Protein AF-A0A9E3NWB6-F1 (afdb_monomer_lite)

Secondary structure (DSSP, 8-state):
------------------------HHHHHHHHHHHHHHHHHHHHHHHHHHHHHHHHHHTS---HHHHHHHHHHHHHHHHHHHHHHHHHHHHHHHHHHHHHHHHHHHHHHHHHHHHHHHHHHHHHHHHHHHHGGGS-HHHHHHHHHHHHHHHHHHHHHHHHHHHHHH--HHHHHHHHHHHHHHHHHHHHHHHHHHHT-

Sequence (197 aa):
MKLERIALGVVPVLALALAGCAGDRAKEAKSAEAELTSEQIEAQREQAAMEEQHRQQAQRPMSPEARTKLEAEQMKERAEHRATQQRELAERQEDVTEAHAKLEHARQDLETKAKERIAKTDARAHELRAKSAKLSATKKAQFETDWRAHTVERNEAETRLRAVKAASPDDFDAAKANVERALDKLEATIDKLEKDM

Radius of gyration: 30.84 Å; chains: 1; bounding box: 68×38×93 Å

Foldseek 3Di:
DDDDDDDPDDDPPPPPDDPDDPPLLLVQLVVLVVVLVVLVVVLVVVVVVLVVVLVVVCPDDDDPVVNVVSVVVSVVVVVVSVVVSVVVSVVSVVSNVVSVVVLVVVLVVLLVVLVVLLVVLVVLLVVLVVVLVPADPVLNVQLVVLNVVLVVLSVQLVVLSVVLVVDRSVCNVVSSVSNVVSSVSNNVSSVSSVVSD

Structure (mmCIF, N/CA/C/O backbone):
data_AF-A0A9E3NWB6-F1
#
_entry.id   AF-A0A9E3NWB6-F1
#
loop_
_atom_site.group_PDB
_atom_site.id
_atom_site.type_symbol
_atom_site.label_atom_id
_atom_site.label_alt_id
_atom_site.label_comp_id
_atom_site.label_asym_id
_atom_site.label_entity_id
_atom_site.label_seq_id
_atom_site.pdbx_PDB_ins_code
_atom_site.Cartn_x
_atom_site.Cartn_y
_atom_site.Cartn_z
_atom_site.occupancy
_atom_site.B_iso_or_equiv
_atom_site.auth_seq_id
_atom_site.auth_comp_id
_atom_site.auth_asym_id
_atom_site.auth_atom_id
_atom_site.pdbx_PDB_model_num
ATOM 1 N N . MET A 1 1 ? -16.971 23.210 -45.332 1.00 39.44 1 MET A N 1
ATOM 2 C CA . MET A 1 1 ? -16.945 21.739 -45.209 1.00 39.44 1 MET A CA 1
ATOM 3 C C . MET A 1 1 ? -16.707 21.421 -43.746 1.00 39.44 1 MET A C 1
ATOM 5 O O . MET A 1 1 ? -15.703 21.860 -43.204 1.00 39.44 1 MET A O 1
ATOM 9 N N . LYS A 1 2 ? -17.699 20.818 -43.092 1.00 40.59 2 LYS A N 1
ATOM 10 C CA . LYS A 1 2 ? -17.665 20.428 -41.679 1.00 40.59 2 LYS A CA 1
ATOM 11 C C . LYS A 1 2 ? -17.233 18.965 -41.637 1.00 40.59 2 LYS A C 1
ATOM 13 O O . LYS A 1 2 ? -17.851 18.166 -42.331 1.00 40.59 2 LYS A O 1
ATOM 18 N N . LEU A 1 3 ? -16.202 18.638 -40.867 1.00 40.72 3 LEU A N 1
ATOM 19 C CA . LEU A 1 3 ? -15.887 17.259 -40.502 1.00 40.72 3 LEU A CA 1
ATOM 20 C C . LEU A 1 3 ? -15.811 17.168 -38.983 1.00 40.72 3 LEU A C 1
ATOM 22 O O . LEU A 1 3 ? -15.271 18.041 -38.303 1.00 40.72 3 LEU A O 1
ATOM 26 N N . GLU A 1 4 ? -16.509 16.154 -38.504 1.00 40.31 4 GLU A N 1
ATOM 27 C CA . GLU A 1 4 ? -17.033 15.988 -37.165 1.00 40.31 4 GLU A CA 1
ATOM 28 C C . GLU A 1 4 ? -15.990 15.406 -36.210 1.00 40.31 4 GLU A C 1
ATOM 30 O O . GLU A 1 4 ? -15.067 14.689 -36.595 1.00 40.31 4 GLU A O 1
ATOM 35 N N . ARG A 1 5 ? -16.155 15.749 -34.933 1.00 43.53 5 ARG A N 1
ATOM 36 C CA . ARG A 1 5 ? -15.371 15.250 -33.805 1.00 43.53 5 ARG A CA 1
ATOM 37 C C . ARG A 1 5 ? -15.745 13.790 -33.546 1.00 43.53 5 ARG A C 1
ATOM 39 O O . ARG A 1 5 ? -16.880 13.518 -33.167 1.00 43.53 5 ARG A O 1
ATOM 46 N N . ILE A 1 6 ? -14.789 12.874 -33.678 1.00 43.03 6 ILE A N 1
ATOM 47 C CA . ILE A 1 6 ? -14.933 11.501 -33.186 1.00 43.03 6 ILE A CA 1
ATOM 48 C C . ILE A 1 6 ? -14.538 11.496 -31.708 1.00 43.03 6 ILE A C 1
ATOM 50 O O . ILE A 1 6 ? -13.363 11.569 -31.353 1.00 43.03 6 ILE A O 1
ATOM 54 N N . ALA A 1 7 ? -15.554 11.460 -30.850 1.00 42.03 7 ALA A N 1
ATOM 55 C CA . ALA A 1 7 ? -15.428 11.130 -29.442 1.00 42.03 7 ALA A CA 1
ATOM 56 C C . ALA A 1 7 ? -15.199 9.616 -29.318 1.00 42.03 7 ALA A C 1
ATOM 58 O O . ALA A 1 7 ? -16.123 8.827 -29.501 1.00 42.03 7 ALA A O 1
ATOM 59 N N . LEU A 1 8 ? -13.966 9.210 -29.023 1.00 36.31 8 LEU A N 1
ATOM 60 C CA . LEU A 1 8 ? -13.667 7.853 -28.572 1.00 36.31 8 LEU A CA 1
ATOM 61 C C . LEU A 1 8 ? -13.931 7.797 -27.068 1.00 36.31 8 LEU A C 1
ATOM 63 O O . LEU A 1 8 ? -13.125 8.239 -26.252 1.00 36.31 8 LEU A O 1
ATOM 67 N N . GLY A 1 9 ? -15.128 7.317 -26.731 1.00 33.97 9 GLY A N 1
ATOM 68 C CA . GLY A 1 9 ? -15.522 6.985 -25.371 1.00 33.97 9 GLY A CA 1
ATOM 69 C C . GLY A 1 9 ? -14.645 5.860 -24.834 1.00 33.97 9 GLY A C 1
ATOM 70 O O . GLY A 1 9 ? -14.661 4.747 -25.355 1.00 33.97 9 GLY A O 1
ATOM 71 N N . VAL A 1 10 ? -13.887 6.166 -23.787 1.00 38.44 10 VAL A N 1
ATOM 72 C CA . VAL A 1 10 ? -13.182 5.171 -22.982 1.00 38.44 10 VAL A CA 1
ATOM 73 C C . VAL A 1 10 ? -14.222 4.489 -22.098 1.00 38.44 10 VAL A C 1
ATOM 75 O O . VAL A 1 10 ? -14.804 5.097 -21.201 1.00 38.44 10 VAL A O 1
ATOM 78 N N . VAL A 1 11 ? -14.502 3.231 -22.422 1.00 36.75 11 VAL A N 1
ATOM 79 C CA . VAL A 1 11 ? -15.334 2.315 -21.639 1.00 36.75 11 VAL A CA 1
ATOM 80 C C . VAL A 1 11 ? -14.634 2.035 -20.302 1.00 36.75 11 VAL A C 1
ATOM 82 O O . VAL A 1 11 ? -13.463 1.654 -20.318 1.00 36.75 11 VAL A O 1
ATOM 85 N N . PRO A 1 12 ? -15.304 2.172 -19.144 1.00 41.69 12 PRO A N 1
ATOM 86 C CA . PRO A 1 12 ? -14.748 1.716 -17.881 1.00 41.69 12 PRO A CA 1
ATOM 87 C C . PRO A 1 12 ? -14.889 0.192 -17.819 1.00 41.69 12 PRO A C 1
ATOM 89 O O . PRO A 1 12 ? -15.976 -0.334 -17.578 1.00 41.69 12 PRO A O 1
ATOM 92 N N . VAL A 1 13 ? -13.798 -0.535 -18.058 1.00 40.97 13 VAL A N 1
ATOM 93 C CA . VAL A 1 13 ? -13.749 -1.975 -17.784 1.00 40.97 13 VAL A CA 1
ATOM 94 C C . VAL A 1 13 ? -13.596 -2.152 -16.275 1.00 40.97 13 VAL A C 1
ATOM 96 O O . VAL A 1 13 ? -12.498 -2.166 -15.729 1.00 40.97 13 VAL A O 1
ATOM 99 N N . LEU A 1 14 ? -14.736 -2.264 -15.592 1.00 41.06 14 LEU A N 1
ATOM 100 C CA . LEU A 1 14 ? -14.818 -2.892 -14.278 1.00 41.06 14 LEU A CA 1
ATOM 101 C C . LEU A 1 14 ? -14.522 -4.387 -14.454 1.00 41.06 14 LEU A C 1
ATOM 103 O O . LEU A 1 14 ? -15.416 -5.172 -14.767 1.00 41.06 14 LEU A O 1
ATOM 107 N N . ALA A 1 15 ? -13.269 -4.781 -14.246 1.00 38.53 15 ALA A N 1
ATOM 108 C CA . ALA A 1 15 ? -12.891 -6.174 -14.044 1.00 38.53 15 ALA A CA 1
ATOM 109 C C . ALA A 1 15 ? -12.706 -6.431 -12.541 1.00 38.53 15 ALA A C 1
ATOM 111 O O . ALA A 1 15 ? -11.606 -6.432 -11.997 1.00 38.53 15 ALA A O 1
ATOM 112 N N . LEU A 1 16 ? -13.836 -6.633 -11.864 1.00 48.00 16 LEU A N 1
ATOM 113 C CA . LEU A 1 16 ? -13.917 -7.318 -10.578 1.00 48.00 16 LEU A CA 1
ATOM 114 C C . LEU A 1 16 ? -13.742 -8.817 -10.840 1.00 48.00 16 LEU A C 1
ATOM 116 O O . LEU A 1 16 ? -14.655 -9.430 -11.382 1.00 48.00 16 LEU A O 1
ATOM 120 N N . ALA A 1 17 ? -12.590 -9.380 -10.469 1.00 42.66 17 ALA A N 1
ATOM 121 C CA . ALA A 1 17 ? -12.443 -10.714 -9.869 1.00 42.66 17 ALA A CA 1
ATOM 122 C C . ALA A 1 17 ? -10.991 -11.199 -9.964 1.00 42.66 17 ALA A C 1
ATOM 124 O O . ALA A 1 17 ? -10.617 -11.850 -10.931 1.00 42.66 17 ALA A O 1
ATOM 125 N N . LEU A 1 18 ? -10.215 -10.997 -8.899 1.00 40.69 18 LEU A N 1
ATOM 126 C CA . LEU A 1 18 ? -9.193 -11.963 -8.501 1.00 40.69 18 LEU A CA 1
ATOM 127 C C . LEU A 1 18 ? -9.225 -12.109 -6.980 1.00 40.69 18 LEU A C 1
ATOM 129 O O . LEU A 1 18 ? -8.444 -11.509 -6.243 1.00 40.69 18 LEU A O 1
ATOM 133 N N . ALA A 1 19 ? -10.116 -12.988 -6.519 1.00 46.97 19 ALA A N 1
ATOM 134 C CA . ALA A 1 19 ? -9.880 -13.771 -5.313 1.00 46.97 19 ALA A CA 1
ATOM 135 C C . ALA A 1 19 ? -8.726 -14.755 -5.596 1.00 46.97 19 ALA A C 1
ATOM 137 O O . ALA A 1 19 ? -8.918 -15.960 -5.712 1.00 46.97 19 ALA A O 1
ATOM 138 N N . GLY A 1 20 ? -7.526 -14.212 -5.797 1.00 36.34 20 GLY A N 1
ATOM 139 C CA . GLY A 1 20 ? -6.272 -14.943 -5.700 1.00 36.34 20 GLY A CA 1
ATOM 140 C C . GLY A 1 20 ? -5.824 -14.904 -4.247 1.00 36.34 20 GLY A C 1
ATOM 141 O O . GLY A 1 20 ? -6.072 -13.902 -3.577 1.00 36.34 20 GLY A O 1
ATOM 142 N N . CYS A 1 21 ? -5.242 -16.013 -3.788 1.00 41.25 21 CYS A N 1
ATOM 143 C CA . CYS A 1 21 ? -4.651 -16.297 -2.479 1.00 41.25 21 CYS A CA 1
ATOM 144 C C . CYS A 1 21 ? -4.236 -15.056 -1.678 1.00 41.25 21 CYS A C 1
ATOM 146 O O . CYS A 1 21 ? -3.798 -14.075 -2.263 1.00 41.25 21 CYS A O 1
ATOM 148 N N . ALA A 1 22 ? -4.316 -15.125 -0.344 1.00 47.22 22 ALA A N 1
ATOM 149 C CA . ALA A 1 22 ? -3.839 -14.105 0.597 1.00 47.22 22 ALA A CA 1
ATOM 150 C C . ALA A 1 22 ? -2.308 -13.883 0.511 1.00 47.22 22 ALA A C 1
ATOM 152 O O . ALA A 1 22 ? -1.577 -14.095 1.474 1.00 47.22 22 ALA A O 1
ATOM 153 N N . GLY A 1 23 ? -1.829 -13.513 -0.674 1.00 59.62 23 GLY A N 1
ATOM 154 C CA . GLY A 1 23 ? -0.513 -13.010 -0.967 1.00 59.62 23 GLY A CA 1
ATOM 155 C C . GLY A 1 23 ? -0.393 -11.634 -0.346 1.00 59.62 23 GLY A C 1
ATOM 156 O O . GLY A 1 23 ? -1.326 -10.826 -0.333 1.00 59.62 23 GLY A O 1
ATOM 157 N N . ASP A 1 24 ? 0.762 -11.423 0.249 1.00 81.75 24 ASP A N 1
ATOM 158 C CA . ASP A 1 24 ? 1.174 -10.176 0.854 1.00 81.75 24 ASP A CA 1
ATOM 159 C C . ASP A 1 24 ? 1.266 -9.101 -0.247 1.00 81.75 24 ASP A C 1
ATOM 161 O O . ASP A 1 24 ? 2.212 -9.063 -1.034 1.00 81.75 24 ASP A O 1
ATOM 165 N N . ARG A 1 25 ? 0.224 -8.261 -0.346 1.00 87.00 25 ARG A N 1
ATOM 166 C CA . ARG A 1 25 ? 0.089 -7.221 -1.386 1.00 87.00 25 ARG A CA 1
ATOM 167 C C . ARG A 1 25 ? 1.205 -6.182 -1.319 1.00 87.00 25 ARG A C 1
ATOM 169 O O . ARG A 1 25 ? 1.546 -5.583 -2.333 1.00 87.00 25 ARG A O 1
ATOM 176 N N . ALA A 1 26 ? 1.772 -5.978 -0.134 1.00 88.19 26 ALA A N 1
ATOM 177 C CA . ALA A 1 26 ? 2.930 -5.123 0.053 1.00 88.19 26 ALA A CA 1
ATOM 178 C C . ALA A 1 26 ? 4.174 -5.727 -0.607 1.00 88.19 26 ALA A C 1
ATOM 180 O O . ALA A 1 26 ? 4.871 -5.034 -1.351 1.00 88.19 26 ALA A O 1
ATOM 181 N N . LYS A 1 27 ? 4.415 -7.030 -0.411 1.00 89.44 27 LYS A N 1
ATOM 182 C CA . LYS A 1 27 ? 5.486 -7.744 -1.121 1.00 89.44 27 LYS A CA 1
ATOM 183 C C . LYS A 1 27 ? 5.288 -7.752 -2.632 1.00 89.44 27 LYS A C 1
ATOM 185 O O . LYS A 1 27 ? 6.272 -7.593 -3.345 1.00 89.44 27 LYS A O 1
ATOM 190 N N . GLU A 1 28 ? 4.058 -7.914 -3.116 1.00 90.38 28 GLU A N 1
ATOM 191 C CA . GLU A 1 28 ? 3.758 -7.855 -4.556 1.00 90.38 28 GLU A CA 1
ATOM 192 C C . GLU A 1 28 ? 4.141 -6.489 -5.152 1.00 90.38 28 GLU A C 1
ATOM 194 O O . GLU A 1 28 ? 4.890 -6.444 -6.126 1.00 90.38 28 GLU A O 1
ATOM 199 N N . ALA A 1 29 ? 3.714 -5.381 -4.530 1.00 92.06 29 ALA A N 1
ATOM 200 C CA . ALA A 1 29 ? 4.076 -4.029 -4.970 1.00 92.06 29 ALA A CA 1
ATOM 201 C C . ALA A 1 29 ? 5.596 -3.807 -4.973 1.00 92.06 29 ALA A C 1
ATOM 203 O O . ALA A 1 29 ? 6.150 -3.296 -5.944 1.00 92.06 29 ALA A O 1
ATOM 204 N N . LYS A 1 30 ? 6.285 -4.269 -3.925 1.00 90.81 30 LYS A N 1
ATOM 205 C CA . LYS A 1 30 ? 7.745 -4.177 -3.831 1.00 90.81 30 LYS A CA 1
ATOM 206 C C . LYS A 1 30 ? 8.465 -5.006 -4.895 1.00 90.81 30 LYS A C 1
ATOM 208 O O . LYS A 1 30 ? 9.459 -4.551 -5.455 1.00 90.81 30 LYS A O 1
ATOM 213 N N . SER A 1 31 ? 7.999 -6.229 -5.150 1.00 91.75 31 SER A N 1
ATOM 214 C CA . SER A 1 31 ? 8.595 -7.106 -6.163 1.00 91.75 31 SER A CA 1
ATOM 215 C C . SER A 1 31 ? 8.492 -6.469 -7.543 1.00 91.75 31 SER A C 1
ATOM 217 O O . SER A 1 31 ? 9.492 -6.403 -8.247 1.00 91.75 31 SER A O 1
ATOM 219 N N . ALA A 1 32 ? 7.327 -5.912 -7.884 1.00 93.19 32 ALA A N 1
ATOM 220 C CA . ALA A 1 32 ? 7.125 -5.228 -9.156 1.00 93.19 32 ALA A CA 1
ATOM 221 C C . ALA A 1 32 ? 8.058 -4.012 -9.317 1.00 93.19 32 ALA A C 1
ATOM 223 O O . ALA A 1 32 ? 8.663 -3.828 -10.371 1.00 93.19 32 ALA A O 1
ATOM 224 N N . GLU A 1 33 ? 8.241 -3.203 -8.265 1.00 92.31 33 GLU A N 1
ATOM 225 C CA . GLU A 1 33 ? 9.187 -2.075 -8.286 1.00 92.31 33 GLU A CA 1
ATOM 226 C C . GLU A 1 33 ? 10.641 -2.536 -8.474 1.00 92.31 33 GLU A C 1
ATOM 228 O O . GLU A 1 33 ? 11.409 -1.920 -9.222 1.00 92.31 33 GLU A O 1
ATOM 233 N N . ALA A 1 34 ? 11.024 -3.627 -7.806 1.00 93.81 34 ALA A N 1
ATOM 234 C CA . ALA A 1 34 ? 12.357 -4.205 -7.925 1.00 93.81 34 ALA A CA 1
ATOM 235 C C . ALA A 1 34 ? 12.605 -4.780 -9.327 1.00 93.81 34 ALA A C 1
ATOM 237 O O . ALA A 1 34 ? 13.682 -4.570 -9.884 1.00 93.81 34 ALA A O 1
ATOM 238 N N . GLU A 1 35 ? 11.610 -5.452 -9.911 1.00 93.75 35 GLU A N 1
ATOM 239 C CA . GLU A 1 35 ? 11.661 -5.978 -11.276 1.00 93.75 35 GLU A CA 1
ATOM 240 C C . GLU A 1 35 ? 11.787 -4.851 -12.303 1.00 93.75 35 GLU A C 1
ATOM 242 O O . GLU A 1 35 ? 12.711 -4.886 -13.110 1.00 93.75 35 GLU A O 1
ATOM 247 N N . LEU A 1 36 ? 10.961 -3.799 -12.220 1.00 94.31 36 LEU A N 1
ATOM 248 C CA . LEU A 1 36 ? 11.078 -2.627 -13.097 1.00 94.31 36 LEU A CA 1
ATOM 249 C C . LEU A 1 36 ? 12.464 -1.976 -12.993 1.00 94.31 36 LEU A C 1
ATOM 251 O O . LEU A 1 36 ? 13.067 -1.623 -14.004 1.00 94.31 36 LEU A O 1
ATOM 255 N N . THR A 1 37 ? 12.984 -1.819 -11.774 1.00 94.56 37 THR A N 1
ATOM 256 C CA . THR A 1 37 ? 14.317 -1.236 -11.561 1.00 94.56 37 THR A CA 1
ATOM 257 C C . THR A 1 37 ? 15.409 -2.123 -12.157 1.00 94.56 37 THR A C 1
ATOM 259 O O . THR A 1 37 ? 16.347 -1.618 -12.776 1.00 94.56 37 THR A O 1
ATOM 262 N N . SER A 1 38 ? 15.297 -3.443 -11.988 1.00 95.25 38 SER A N 1
ATOM 263 C CA . SER A 1 38 ? 16.228 -4.406 -12.577 1.00 95.25 38 SER A CA 1
ATOM 264 C C . SER A 1 38 ? 16.213 -4.323 -14.103 1.00 95.25 38 SER A C 1
ATOM 266 O O . SER A 1 38 ? 17.276 -4.191 -14.704 1.00 95.25 38 SER A O 1
ATOM 268 N N . GLU A 1 39 ? 15.023 -4.301 -14.707 1.00 95.06 39 GLU A N 1
ATOM 269 C CA . GLU A 1 39 ? 14.819 -4.195 -16.156 1.00 95.06 39 GLU A CA 1
ATOM 270 C C . GLU A 1 39 ? 15.405 -2.888 -16.713 1.00 95.06 39 GLU A C 1
ATOM 272 O O . GLU A 1 39 ? 16.097 -2.878 -17.724 1.00 95.06 39 GLU A O 1
ATOM 277 N N . GLN A 1 40 ? 15.222 -1.762 -16.013 1.00 94.50 40 GLN A N 1
ATOM 278 C CA . GLN A 1 40 ? 15.822 -0.480 -16.403 1.00 94.50 40 GLN A CA 1
ATOM 279 C C . GLN A 1 40 ? 17.355 -0.519 -16.388 1.00 94.50 40 GLN A C 1
ATOM 281 O O . GLN A 1 40 ? 18.000 0.058 -17.267 1.00 94.50 40 GLN A O 1
ATOM 286 N N . ILE A 1 41 ? 17.949 -1.171 -15.386 1.00 96.00 41 ILE A N 1
ATOM 287 C CA . ILE A 1 41 ? 19.405 -1.322 -15.284 1.00 96.00 41 ILE A CA 1
ATOM 288 C C . ILE A 1 41 ? 19.922 -2.235 -16.397 1.00 96.00 41 ILE A C 1
ATOM 290 O O . ILE A 1 41 ? 20.957 -1.938 -16.998 1.00 96.00 41 ILE A O 1
ATOM 294 N N . GLU A 1 42 ? 19.229 -3.339 -16.663 1.00 95.31 42 GLU A N 1
ATOM 295 C CA . GLU A 1 42 ? 19.567 -4.274 -17.733 1.00 95.31 42 GLU A CA 1
ATOM 296 C C . GLU A 1 42 ? 19.485 -3.593 -19.098 1.00 95.31 42 GLU A C 1
ATOM 298 O O . GLU A 1 42 ? 20.487 -3.561 -19.814 1.00 95.31 42 GLU A O 1
ATOM 303 N N . ALA A 1 43 ? 18.390 -2.888 -19.381 1.00 93.44 43 ALA A N 1
ATOM 304 C CA . ALA A 1 43 ? 18.209 -2.157 -20.626 1.00 93.44 43 ALA A CA 1
ATOM 305 C C . ALA A 1 43 ? 19.332 -1.130 -20.886 1.00 93.44 43 ALA A C 1
ATOM 307 O O . ALA A 1 43 ? 19.861 -1.017 -21.997 1.00 93.44 43 ALA A O 1
ATOM 308 N N . GLN A 1 44 ? 19.763 -0.408 -19.844 1.00 94.31 44 GLN A N 1
ATOM 309 C CA . GLN A 1 44 ? 20.896 0.521 -19.935 1.00 94.31 44 GLN A CA 1
ATOM 310 C C . GLN A 1 44 ? 22.224 -0.191 -20.218 1.00 94.31 44 GLN A C 1
ATOM 312 O O . GLN A 1 44 ? 23.047 0.314 -20.989 1.00 94.31 44 GLN A O 1
ATOM 317 N N . ARG A 1 45 ? 22.454 -1.354 -19.598 1.00 95.88 45 ARG A N 1
ATOM 318 C CA . ARG A 1 45 ? 23.670 -2.155 -19.808 1.00 95.88 45 ARG A CA 1
ATOM 319 C C . ARG A 1 45 ? 23.726 -2.725 -21.217 1.00 95.88 45 ARG A C 1
ATOM 321 O O . ARG A 1 45 ? 24.774 -2.636 -21.853 1.00 95.88 45 ARG A O 1
ATOM 328 N N . GLU A 1 46 ? 22.619 -3.263 -21.712 1.00 94.75 46 GLU A N 1
ATOM 329 C CA . GLU A 1 46 ? 22.520 -3.788 -23.073 1.00 94.75 46 GLU A CA 1
ATOM 330 C C . GLU A 1 46 ? 22.747 -2.694 -24.113 1.00 94.75 46 GLU A C 1
ATOM 332 O O . GLU A 1 46 ? 23.532 -2.877 -25.047 1.00 94.75 46 GLU A O 1
ATOM 337 N N . GLN A 1 47 ? 22.152 -1.513 -23.910 1.00 93.19 47 GLN A N 1
ATOM 338 C CA . GLN A 1 47 ? 22.376 -0.383 -24.803 1.00 93.19 47 GLN A CA 1
ATOM 339 C C . GLN A 1 47 ? 23.859 0.020 -24.834 1.00 93.19 47 GLN A C 1
ATOM 341 O O . GLN A 1 47 ? 24.416 0.239 -25.913 1.00 93.19 47 GLN A O 1
ATOM 346 N N . ALA A 1 48 ? 24.520 0.084 -23.674 1.00 95.12 48 ALA A N 1
ATOM 347 C CA . ALA A 1 48 ? 25.946 0.394 -23.596 1.00 95.12 48 ALA A CA 1
ATOM 348 C C . ALA A 1 48 ? 26.811 -0.669 -24.300 1.00 95.12 48 ALA A C 1
ATOM 350 O O . ALA A 1 48 ? 27.722 -0.318 -25.054 1.00 95.12 48 ALA A O 1
ATOM 351 N N . ALA A 1 49 ? 26.496 -1.954 -24.111 1.00 95.31 49 ALA A N 1
ATOM 352 C CA . ALA A 1 49 ? 27.201 -3.063 -24.749 1.00 95.31 49 ALA A CA 1
ATOM 353 C C . ALA A 1 49 ? 27.050 -3.037 -26.280 1.00 95.31 49 ALA A C 1
ATOM 355 O O . ALA A 1 49 ? 28.041 -3.156 -27.005 1.00 95.31 49 ALA A O 1
ATOM 356 N N . MET A 1 50 ? 25.837 -2.794 -26.788 1.00 93.38 50 MET A N 1
ATOM 357 C CA . MET A 1 50 ? 25.606 -2.637 -28.225 1.00 93.38 50 MET A CA 1
ATOM 358 C C . MET A 1 50 ? 26.335 -1.420 -28.799 1.00 93.38 50 MET A C 1
ATOM 360 O O . MET A 1 50 ? 26.882 -1.479 -29.901 1.00 93.38 50 MET A O 1
ATOM 364 N N . GLU A 1 51 ? 26.356 -0.288 -28.091 1.00 92.69 51 GLU A N 1
ATOM 365 C CA . GLU A 1 51 ? 27.099 0.894 -28.534 1.00 92.69 51 GLU A CA 1
ATOM 366 C C . GLU A 1 51 ? 28.604 0.621 -28.627 1.00 92.69 51 GLU A C 1
ATOM 368 O O . GLU A 1 51 ? 29.248 1.052 -29.589 1.00 92.69 51 GLU A O 1
ATOM 373 N N . GLU A 1 52 ? 29.166 -0.128 -27.680 1.00 94.56 52 GLU A N 1
ATOM 374 C CA . GLU A 1 52 ? 30.562 -0.550 -27.727 1.00 94.56 52 GLU A CA 1
ATOM 375 C C . GLU A 1 52 ? 30.833 -1.501 -28.902 1.00 94.56 52 GLU A C 1
ATOM 377 O O . GLU A 1 52 ? 31.770 -1.270 -29.673 1.00 94.56 52 GLU A O 1
ATOM 382 N N . GLN A 1 53 ? 29.974 -2.501 -29.116 1.00 93.62 53 GLN A N 1
ATOM 383 C CA . GLN A 1 53 ? 30.066 -3.410 -30.260 1.00 93.62 53 GLN A CA 1
ATOM 384 C C . GLN A 1 53 ? 30.022 -2.650 -31.594 1.00 93.62 53 GLN A C 1
ATOM 386 O O . GLN A 1 53 ? 30.850 -2.887 -32.479 1.00 93.62 53 GLN A O 1
ATOM 391 N N . HIS A 1 54 ? 29.113 -1.681 -31.730 1.00 92.25 54 HIS A N 1
ATOM 392 C CA . HIS A 1 54 ? 29.029 -0.831 -32.916 1.00 92.25 54 HIS A CA 1
ATOM 393 C C . HIS A 1 54 ? 30.298 0.004 -33.128 1.00 92.25 54 HIS A C 1
ATOM 395 O O . HIS A 1 54 ? 30.778 0.105 -34.260 1.00 92.25 54 HIS A O 1
ATOM 401 N N . ARG A 1 55 ? 30.875 0.571 -32.057 1.00 90.94 55 ARG A N 1
ATOM 402 C CA . ARG A 1 55 ? 32.146 1.315 -32.129 1.00 90.94 55 ARG A CA 1
ATOM 403 C C . ARG A 1 55 ? 33.294 0.423 -32.590 1.00 90.94 55 ARG A C 1
ATOM 405 O O . ARG A 1 55 ? 34.076 0.848 -33.437 1.00 90.94 55 ARG A O 1
ATOM 412 N N . GLN A 1 56 ? 33.385 -0.804 -32.080 1.00 91.56 56 GLN A N 1
ATOM 413 C CA . GLN A 1 56 ? 34.421 -1.758 -32.485 1.00 91.56 56 GLN A CA 1
ATOM 414 C C . GLN A 1 56 ? 34.269 -2.169 -33.957 1.00 91.56 56 GLN A C 1
ATOM 416 O O . GLN A 1 56 ? 35.251 -2.205 -34.699 1.00 91.56 56 GLN A O 1
ATOM 421 N N . GLN A 1 57 ? 33.041 -2.426 -34.416 1.00 87.94 57 GLN A N 1
ATOM 422 C CA . GLN A 1 57 ? 32.777 -2.755 -35.820 1.00 87.94 57 GLN A CA 1
ATOM 423 C C . GLN A 1 57 ? 33.110 -1.592 -36.766 1.00 87.94 57 GLN A C 1
ATOM 425 O O . GLN A 1 57 ? 33.695 -1.820 -37.825 1.00 87.94 57 GLN A O 1
ATOM 430 N N . ALA A 1 58 ? 32.815 -0.351 -36.368 1.00 85.88 58 ALA A N 1
ATOM 431 C CA . ALA A 1 58 ? 33.109 0.844 -37.160 1.00 85.88 58 ALA A CA 1
ATOM 432 C C . ALA A 1 58 ? 34.618 1.104 -37.354 1.00 85.88 58 ALA A C 1
ATOM 434 O O . ALA A 1 58 ? 35.010 1.764 -38.316 1.00 85.88 58 ALA A O 1
ATOM 435 N N . GLN A 1 59 ? 35.477 0.570 -36.477 1.00 87.88 59 GLN A N 1
ATOM 436 C CA . GLN A 1 59 ? 36.937 0.692 -36.585 1.00 87.88 59 GLN A CA 1
ATOM 437 C C . GLN A 1 59 ? 37.568 -0.308 -37.568 1.00 87.88 59 GLN A C 1
ATOM 439 O O . GLN A 1 59 ? 38.749 -0.180 -37.900 1.00 87.88 59 GLN A O 1
ATOM 444 N N . ARG A 1 60 ? 36.818 -1.307 -38.056 1.00 89.50 60 ARG A N 1
ATOM 445 C CA . ARG A 1 60 ? 37.359 -2.313 -38.980 1.00 89.50 60 ARG A CA 1
ATOM 446 C C . ARG A 1 60 ? 37.577 -1.706 -40.378 1.00 89.50 60 ARG A C 1
ATOM 448 O O . ARG A 1 60 ? 36.759 -0.908 -40.844 1.00 89.50 60 ARG A O 1
ATOM 455 N N . PRO A 1 61 ? 38.660 -2.073 -41.087 1.00 88.88 61 PRO A N 1
ATOM 456 C CA . PRO A 1 61 ? 38.869 -1.635 -42.463 1.00 88.88 61 PRO A CA 1
ATOM 457 C C . PRO A 1 61 ? 37.789 -2.242 -43.371 1.00 88.88 61 PRO A C 1
ATOM 459 O O . PRO A 1 61 ? 37.629 -3.458 -43.424 1.00 88.88 61 PRO A O 1
ATOM 462 N N . MET A 1 62 ? 37.036 -1.391 -44.072 1.00 92.12 62 MET A N 1
ATOM 463 C CA . MET A 1 62 ? 35.915 -1.779 -44.938 1.00 92.12 62 MET A CA 1
ATOM 464 C C . MET A 1 62 ? 35.795 -0.815 -46.122 1.00 92.12 62 MET A C 1
ATOM 466 O O . MET A 1 62 ? 36.210 0.344 -46.016 1.00 92.12 62 MET A O 1
ATOM 470 N N . SER A 1 63 ? 35.203 -1.277 -47.228 1.00 94.25 63 SER A N 1
ATOM 471 C CA . SER A 1 63 ? 34.882 -0.426 -48.378 1.00 94.25 63 SER A CA 1
ATOM 472 C C . SER A 1 63 ? 33.784 0.599 -48.035 1.00 94.25 63 SER A C 1
ATOM 474 O O . SER A 1 63 ? 33.006 0.373 -47.103 1.00 94.25 63 SER A O 1
ATOM 476 N N . PRO A 1 64 ? 33.676 1.718 -48.776 1.00 90.88 64 PRO A N 1
ATOM 477 C CA . PRO A 1 64 ? 32.629 2.718 -48.551 1.00 90.88 64 PRO A CA 1
ATOM 478 C C . PRO A 1 64 ? 31.207 2.140 -48.615 1.00 90.88 64 PRO A C 1
ATOM 480 O O . PRO A 1 64 ? 30.394 2.421 -47.742 1.00 90.88 64 PRO A O 1
ATOM 483 N N . GLU A 1 65 ? 30.931 1.267 -49.586 1.00 92.50 65 GLU A N 1
ATOM 484 C CA . GLU A 1 65 ? 29.626 0.605 -49.735 1.00 92.50 65 GLU A CA 1
ATOM 485 C C . GLU A 1 65 ? 29.291 -0.290 -48.532 1.00 92.50 65 GLU A C 1
ATOM 487 O O . GLU A 1 65 ? 28.168 -0.270 -48.025 1.00 92.50 65 GLU A O 1
ATOM 492 N N . ALA A 1 66 ? 30.280 -1.037 -48.025 1.00 91.38 66 ALA A N 1
ATOM 493 C CA . ALA A 1 66 ? 30.113 -1.871 -46.839 1.00 91.38 66 ALA A CA 1
ATOM 494 C C . ALA A 1 66 ? 29.864 -1.032 -45.575 1.00 91.38 66 ALA A C 1
ATOM 496 O O . ALA A 1 66 ? 29.076 -1.440 -44.725 1.00 91.38 66 ALA A O 1
ATOM 497 N N . ARG A 1 67 ? 30.478 0.157 -45.464 1.00 90.75 67 ARG A N 1
ATOM 498 C CA . ARG A 1 67 ? 30.229 1.089 -44.351 1.00 90.75 67 ARG A CA 1
ATOM 499 C C . ARG A 1 67 ? 28.797 1.608 -44.350 1.00 90.75 67 ARG A C 1
ATOM 501 O O . ARG A 1 67 ? 28.143 1.525 -43.321 1.00 90.75 67 ARG A O 1
ATOM 508 N N . THR A 1 68 ? 28.289 2.076 -45.490 1.00 91.88 68 THR A N 1
ATOM 509 C CA . THR A 1 68 ? 26.910 2.586 -45.577 1.00 91.88 68 THR A CA 1
ATOM 510 C C . THR A 1 68 ? 25.884 1.500 -45.258 1.00 91.88 68 THR A C 1
ATOM 512 O O . THR A 1 68 ? 24.905 1.758 -44.559 1.00 91.88 68 THR A O 1
ATOM 515 N N . LYS A 1 69 ? 26.114 0.266 -45.727 1.00 93.62 69 LYS A N 1
ATOM 516 C CA . LYS A 1 69 ? 25.245 -0.867 -45.394 1.00 93.62 69 LYS A CA 1
ATOM 517 C C . LYS A 1 69 ? 25.284 -1.191 -43.898 1.00 93.62 69 LYS A C 1
ATOM 519 O O . LYS A 1 69 ? 24.226 -1.347 -43.298 1.00 93.62 69 LYS A O 1
ATOM 524 N N . LEU A 1 70 ? 26.478 -1.232 -43.303 1.00 92.06 70 LEU A N 1
ATOM 525 C CA . LEU A 1 70 ? 26.640 -1.465 -41.869 1.00 92.06 70 LEU A CA 1
ATOM 526 C C . LEU A 1 70 ? 25.939 -0.381 -41.041 1.00 92.06 70 LEU A C 1
ATOM 528 O O . LEU A 1 70 ? 25.223 -0.704 -40.105 1.00 92.06 70 LEU A O 1
ATOM 532 N N . GLU A 1 71 ? 26.095 0.898 -41.385 1.00 91.62 71 GLU A N 1
ATOM 533 C CA . GLU A 1 71 ? 25.424 2.000 -40.682 1.00 91.62 71 GLU A CA 1
ATOM 534 C C . GLU A 1 71 ? 23.895 1.865 -40.729 1.00 91.62 71 GLU A C 1
ATOM 536 O O . GLU A 1 71 ? 23.225 2.067 -39.714 1.00 91.62 71 GLU A O 1
ATOM 541 N N . ALA A 1 72 ? 23.336 1.479 -41.880 1.00 94.06 72 ALA A N 1
ATOM 542 C CA . ALA A 1 72 ? 21.904 1.226 -42.018 1.00 94.06 72 ALA A CA 1
ATOM 543 C C . ALA A 1 72 ? 21.438 0.026 -41.171 1.00 94.06 72 ALA A C 1
ATOM 545 O O . ALA A 1 72 ? 20.388 0.103 -40.530 1.00 94.06 72 ALA A O 1
ATOM 546 N N . GLU A 1 73 ? 22.220 -1.058 -41.132 1.00 93.94 73 GLU A N 1
ATOM 547 C CA . GLU A 1 73 ? 21.954 -2.229 -40.286 1.00 93.94 73 GLU A CA 1
ATOM 548 C C . GLU A 1 73 ? 22.002 -1.866 -38.795 1.00 93.94 73 GLU A C 1
ATOM 550 O O . GLU A 1 73 ? 21.039 -2.135 -38.082 1.00 93.94 73 GLU A O 1
ATOM 555 N N . GLN A 1 74 ? 23.037 -1.151 -38.343 1.00 93.62 74 GLN A N 1
ATOM 556 C CA . GLN A 1 74 ? 23.166 -0.695 -36.953 1.00 93.62 74 GLN A CA 1
ATOM 557 C C . GLN A 1 74 ? 22.031 0.252 -36.544 1.00 93.62 74 GLN A C 1
ATOM 559 O O . GLN A 1 74 ? 21.5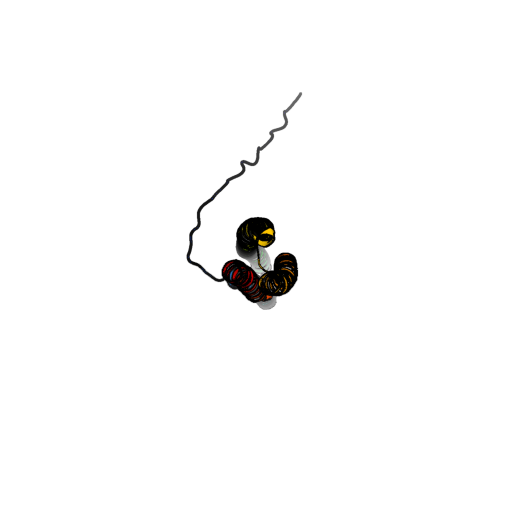44 0.206 -35.416 1.00 93.62 74 GLN A O 1
ATOM 564 N N . MET A 1 75 ? 21.591 1.135 -37.446 1.00 93.12 75 MET A N 1
ATOM 565 C CA . MET A 1 75 ? 20.446 2.016 -37.193 1.00 93.12 75 MET A CA 1
ATOM 566 C C . MET A 1 75 ? 19.153 1.219 -37.019 1.00 93.12 75 MET A C 1
ATOM 568 O O . MET A 1 75 ? 18.372 1.517 -36.113 1.00 93.12 75 MET A O 1
ATOM 572 N N . LYS A 1 76 ? 18.937 0.202 -37.859 1.00 95.62 76 LYS A N 1
ATOM 573 C CA . LYS A 1 76 ? 17.778 -0.687 -37.763 1.00 95.62 76 LYS A CA 1
ATOM 574 C C . LYS A 1 76 ? 17.810 -1.509 -36.472 1.00 95.62 76 LYS A C 1
ATOM 576 O O . LYS A 1 76 ? 16.823 -1.505 -35.747 1.00 95.62 76 LYS A O 1
ATOM 581 N N . GLU A 1 77 ? 18.943 -2.129 -36.153 1.00 94.56 77 GLU A N 1
ATOM 582 C CA . GLU A 1 77 ? 19.142 -2.915 -34.929 1.00 94.56 77 GLU A CA 1
ATOM 583 C C . GLU A 1 77 ? 18.894 -2.066 -33.674 1.00 94.56 77 GLU A C 1
ATOM 585 O O . GLU A 1 77 ? 18.118 -2.450 -32.800 1.00 94.56 77 GLU A O 1
ATOM 590 N N . ARG A 1 78 ? 19.441 -0.842 -33.622 1.00 93.50 78 ARG A N 1
ATOM 591 C CA . ARG A 1 78 ? 19.166 0.106 -32.527 1.00 93.50 78 ARG A CA 1
ATOM 592 C C . ARG A 1 78 ? 17.688 0.461 -32.417 1.00 93.50 78 ARG A C 1
ATOM 594 O O . ARG A 1 78 ? 17.194 0.631 -31.305 1.00 93.50 78 ARG A O 1
ATOM 601 N N . ALA A 1 79 ? 16.996 0.640 -33.540 1.00 94.94 79 ALA A N 1
ATOM 602 C CA . ALA A 1 79 ? 15.577 0.974 -33.536 1.00 94.94 79 ALA A CA 1
ATOM 603 C C . ALA A 1 79 ? 14.721 -0.198 -33.030 1.00 94.94 79 ALA A C 1
ATOM 605 O O . ALA A 1 79 ? 13.844 0.013 -32.196 1.00 94.94 79 ALA A O 1
ATOM 606 N N . GLU A 1 80 ? 15.001 -1.420 -33.488 1.00 95.31 80 GLU A N 1
ATOM 607 C CA . GLU A 1 80 ? 14.297 -2.638 -33.070 1.00 95.31 80 GLU A CA 1
ATOM 608 C C . GLU A 1 80 ? 14.540 -2.957 -31.591 1.00 95.31 80 GLU A C 1
ATOM 610 O O . GLU A 1 80 ? 13.590 -3.220 -30.851 1.00 95.31 80 GLU A O 1
ATOM 615 N N . HIS A 1 81 ? 15.786 -2.848 -31.132 1.00 93.75 81 HIS A N 1
ATOM 616 C CA . HIS A 1 81 ? 16.129 -3.060 -29.730 1.00 93.75 81 HIS A CA 1
ATOM 617 C C . HIS A 1 81 ? 15.463 -2.028 -28.815 1.00 93.75 81 HIS A C 1
ATOM 619 O O . HIS A 1 81 ? 14.790 -2.401 -27.860 1.00 93.75 81 HIS A O 1
ATOM 625 N N . ARG A 1 82 ? 15.541 -0.729 -29.152 1.00 93.62 82 ARG A N 1
ATOM 626 C CA . ARG A 1 82 ? 14.848 0.321 -28.383 1.00 93.62 82 ARG A CA 1
ATOM 627 C C . ARG A 1 82 ? 13.343 0.099 -28.335 1.00 93.62 82 ARG A C 1
ATOM 629 O O . ARG A 1 82 ? 12.736 0.333 -27.299 1.00 93.62 82 ARG A O 1
ATOM 636 N N . ALA A 1 83 ? 12.734 -0.326 -29.441 1.00 96.00 83 ALA A N 1
ATOM 637 C CA . ALA A 1 83 ? 11.303 -0.606 -29.477 1.00 96.00 83 ALA A CA 1
ATOM 638 C C . ALA A 1 83 ? 10.926 -1.798 -28.583 1.00 96.00 83 ALA A C 1
ATOM 640 O O . ALA A 1 83 ? 9.862 -1.775 -27.972 1.00 96.00 83 ALA A O 1
ATOM 641 N N . THR A 1 84 ? 11.787 -2.813 -28.501 1.00 94.88 84 THR A N 1
ATOM 642 C CA . THR A 1 84 ? 11.588 -3.987 -27.636 1.00 94.88 84 THR A CA 1
ATOM 643 C C . THR A 1 84 ? 11.713 -3.596 -26.166 1.00 94.88 84 THR A C 1
ATOM 645 O O . THR A 1 84 ? 10.743 -3.742 -25.429 1.00 94.88 84 THR A O 1
ATOM 648 N N . GLN A 1 85 ? 12.810 -2.932 -25.788 1.00 94.69 85 GLN A N 1
ATOM 649 C CA . GLN A 1 85 ? 13.019 -2.434 -24.424 1.00 94.69 85 GLN A CA 1
ATOM 650 C C . GLN A 1 85 ? 11.905 -1.488 -23.968 1.00 94.69 85 GLN A C 1
ATOM 652 O O . GLN A 1 85 ? 11.456 -1.539 -22.829 1.00 94.69 85 GLN A O 1
ATOM 657 N N . GLN A 1 86 ? 11.419 -0.609 -24.851 1.00 94.88 86 GLN A N 1
ATOM 658 C CA . GLN A 1 86 ? 10.303 0.280 -24.519 1.00 94.88 86 GLN A CA 1
ATOM 659 C C . GLN A 1 86 ? 9.013 -0.480 -24.211 1.00 94.88 86 GLN A C 1
ATOM 661 O O . GLN A 1 86 ? 8.245 -0.022 -23.369 1.00 94.88 86 GLN A O 1
ATOM 666 N N . ARG A 1 87 ? 8.759 -1.607 -24.887 1.00 96.19 87 ARG A N 1
ATOM 667 C CA . ARG A 1 87 ? 7.593 -2.450 -24.599 1.00 96.19 87 ARG A CA 1
ATOM 668 C C . ARG A 1 87 ? 7.760 -3.168 -23.271 1.00 96.19 87 ARG A C 1
ATOM 670 O O . ARG A 1 87 ? 6.867 -3.065 -22.446 1.00 96.19 87 ARG A O 1
ATOM 677 N N . GLU A 1 88 ? 8.910 -3.792 -23.039 1.00 94.50 88 GLU A N 1
ATOM 678 C CA . GLU A 1 88 ? 9.199 -4.500 -21.785 1.00 94.50 88 GLU A CA 1
ATOM 679 C C . GLU A 1 88 ? 9.113 -3.551 -20.584 1.00 94.50 88 GLU A C 1
ATOM 681 O O . GLU A 1 88 ? 8.404 -3.822 -19.619 1.00 94.50 88 GLU A O 1
ATOM 686 N N . LEU A 1 89 ? 9.725 -2.366 -20.673 1.00 95.00 89 LEU A N 1
ATOM 687 C CA . LEU A 1 89 ? 9.621 -1.346 -19.628 1.00 95.00 89 LEU A CA 1
ATOM 688 C C . LEU A 1 89 ? 8.186 -0.843 -19.426 1.00 95.00 89 LEU A C 1
ATOM 690 O O . LEU A 1 89 ? 7.809 -0.528 -18.297 1.00 95.00 89 LEU A O 1
ATOM 694 N N . ALA A 1 90 ? 7.386 -0.748 -20.493 1.00 96.19 90 ALA A N 1
ATOM 695 C CA . ALA A 1 90 ? 5.982 -0.364 -20.384 1.00 96.19 90 ALA A CA 1
ATOM 696 C C . ALA A 1 90 ? 5.149 -1.449 -19.685 1.00 96.19 90 ALA A C 1
ATOM 698 O O . ALA A 1 90 ? 4.361 -1.112 -18.805 1.00 96.19 90 ALA A O 1
ATOM 699 N N . GLU A 1 91 ? 5.367 -2.723 -20.016 1.00 95.38 91 GLU A N 1
ATOM 700 C CA . GLU A 1 91 ? 4.731 -3.868 -19.351 1.00 95.38 91 GLU A CA 1
ATOM 701 C C . GLU A 1 91 ? 5.099 -3.903 -17.859 1.00 95.38 91 GLU A C 1
ATOM 703 O O . GLU A 1 91 ? 4.219 -3.943 -17.003 1.00 95.38 91 GLU A O 1
ATOM 708 N N . ARG A 1 92 ? 6.381 -3.732 -17.506 1.00 94.50 92 ARG A N 1
ATOM 709 C CA . ARG A 1 92 ? 6.804 -3.656 -16.093 1.00 94.50 92 ARG A CA 1
ATOM 710 C C . ARG A 1 92 ? 6.216 -2.460 -15.350 1.00 94.50 92 ARG A C 1
ATOM 712 O O . ARG A 1 92 ? 5.920 -2.538 -14.158 1.00 94.50 92 ARG A O 1
ATOM 719 N N . GLN A 1 93 ? 6.041 -1.333 -16.031 1.00 96.12 93 GLN A N 1
ATOM 720 C CA . GLN A 1 93 ? 5.392 -0.167 -15.441 1.00 96.12 93 GLN A CA 1
ATOM 721 C C . GLN A 1 93 ? 3.890 -0.403 -15.202 1.00 96.12 93 GLN A C 1
ATOM 723 O O . GLN A 1 93 ? 3.337 0.116 -14.223 1.00 96.12 93 GLN A O 1
ATOM 728 N N . GLU A 1 94 ? 3.233 -1.176 -16.069 1.00 96.00 94 GLU A N 1
ATOM 729 C CA . GLU A 1 94 ? 1.858 -1.642 -15.875 1.00 96.00 94 GLU A CA 1
ATOM 730 C C . GLU A 1 94 ? 1.767 -2.569 -14.656 1.00 96.00 94 GLU A C 1
ATOM 732 O O . GLU A 1 94 ? 0.945 -2.303 -13.777 1.00 96.00 94 GLU A O 1
ATOM 737 N N . ASP A 1 95 ? 2.683 -3.536 -14.517 1.00 94.06 95 ASP A N 1
ATOM 738 C CA . ASP A 1 95 ? 2.760 -4.440 -13.358 1.00 94.06 95 ASP A CA 1
ATOM 739 C C . ASP A 1 95 ? 2.868 -3.668 -12.031 1.00 94.06 95 ASP A C 1
ATOM 741 O O . ASP A 1 95 ? 2.132 -3.932 -11.074 1.00 94.06 95 ASP A O 1
ATOM 745 N N . VAL A 1 96 ? 3.751 -2.661 -11.971 1.00 94.38 96 VAL A N 1
ATOM 746 C CA . VAL A 1 96 ? 3.890 -1.776 -10.800 1.00 94.38 96 VAL A CA 1
ATOM 747 C C . VAL A 1 96 ? 2.575 -1.057 -10.503 1.00 94.38 96 VAL A C 1
ATOM 749 O O . VAL A 1 96 ? 2.140 -0.992 -9.351 1.00 94.38 96 VAL A O 1
ATOM 752 N N . THR A 1 97 ? 1.918 -0.527 -11.535 1.00 95.06 97 THR A N 1
ATOM 753 C CA . THR A 1 97 ? 0.653 0.204 -11.386 1.00 95.06 97 THR A CA 1
ATOM 754 C C . THR A 1 97 ? -0.453 -0.708 -10.855 1.00 95.06 97 THR A C 1
ATOM 756 O O . THR A 1 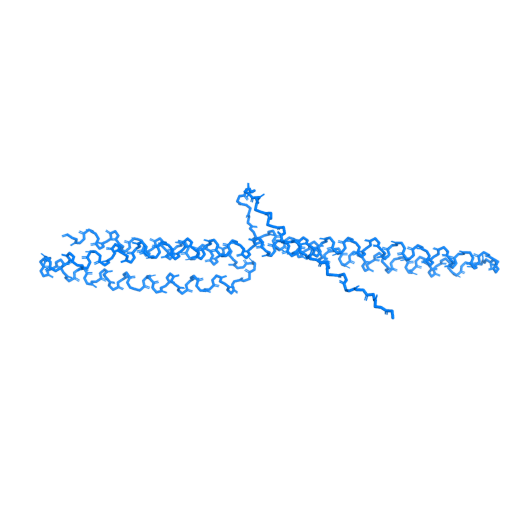97 ? -1.179 -0.330 -9.930 1.00 95.06 97 THR A O 1
ATOM 759 N N . GLU A 1 98 ? -0.562 -1.924 -11.389 1.00 95.69 98 GLU A N 1
ATOM 760 C CA . GLU A 1 98 ? -1.535 -2.918 -10.944 1.00 95.69 98 GLU A CA 1
ATOM 761 C C . GLU A 1 98 ? -1.269 -3.354 -9.496 1.00 95.69 98 GLU A C 1
ATOM 763 O O . GLU A 1 98 ? -2.198 -3.430 -8.684 1.00 95.69 98 GLU A O 1
ATOM 768 N N . ALA A 1 99 ? -0.008 -3.601 -9.136 1.00 94.19 99 ALA A N 1
ATOM 769 C CA . ALA A 1 99 ? 0.361 -4.013 -7.787 1.00 94.19 99 ALA A CA 1
ATOM 770 C C . ALA A 1 99 ? 0.055 -2.920 -6.744 1.00 94.19 99 ALA A C 1
ATOM 772 O O . ALA A 1 99 ? -0.508 -3.212 -5.683 1.00 94.19 99 ALA A O 1
ATOM 773 N N . HIS A 1 100 ? 0.316 -1.647 -7.064 1.00 93.88 100 HIS A N 1
ATOM 774 C CA . HIS A 1 100 ? -0.081 -0.514 -6.217 1.00 93.88 100 HIS A CA 1
ATOM 775 C C . HIS A 1 100 ? -1.599 -0.369 -6.100 1.00 93.88 100 HIS A C 1
ATOM 777 O O . HIS A 1 100 ? -2.106 -0.116 -5.005 1.00 93.88 100 HIS A O 1
ATOM 783 N N . ALA A 1 101 ? -2.345 -0.583 -7.186 1.00 94.75 101 ALA A N 1
ATOM 784 C CA . ALA A 1 101 ? -3.806 -0.562 -7.148 1.00 94.75 101 ALA A CA 1
ATOM 785 C C . ALA A 1 101 ? -4.370 -1.669 -6.236 1.00 94.75 101 ALA A C 1
ATOM 787 O O . ALA A 1 101 ? -5.280 -1.418 -5.442 1.00 94.75 101 ALA A O 1
ATOM 788 N N . LYS A 1 102 ? -3.795 -2.879 -6.285 1.00 94.06 102 LYS A N 1
ATOM 789 C CA . LYS A 1 102 ? -4.154 -3.988 -5.382 1.00 94.06 102 LYS A CA 1
ATOM 790 C C . LYS A 1 102 ? -3.839 -3.666 -3.921 1.00 94.06 102 LYS A C 1
ATOM 792 O O . LYS A 1 102 ? -4.652 -3.967 -3.045 1.00 94.06 102 LYS A O 1
ATOM 797 N N . LEU A 1 103 ? -2.689 -3.049 -3.646 1.00 93.81 103 LEU A N 1
ATOM 798 C CA . LEU A 1 103 ? -2.329 -2.606 -2.298 1.00 93.81 103 LEU A CA 1
ATOM 799 C C . LEU A 1 103 ? -3.309 -1.546 -1.776 1.00 93.81 103 LEU A C 1
ATOM 801 O O . LEU A 1 103 ? -3.758 -1.631 -0.634 1.00 93.81 103 LEU A O 1
ATOM 805 N N . GLU A 1 104 ? -3.696 -0.584 -2.612 1.00 94.06 104 GLU A N 1
ATOM 806 C CA . GLU A 1 104 ? -4.668 0.442 -2.236 1.00 94.06 104 GLU A CA 1
ATOM 807 C C . GLU A 1 104 ? -6.057 -0.149 -1.966 1.00 94.06 104 GLU A C 1
ATOM 809 O O . GLU A 1 104 ? -6.690 0.186 -0.963 1.00 94.06 104 GLU A O 1
ATOM 814 N N . HIS A 1 105 ? -6.500 -1.109 -2.779 1.00 93.94 105 HIS A N 1
ATOM 815 C CA . HIS A 1 105 ? -7.723 -1.859 -2.496 1.00 93.94 105 HIS A CA 1
ATOM 816 C C . HIS A 1 105 ? -7.640 -2.579 -1.140 1.00 93.94 105 HIS A C 1
ATOM 818 O O . HIS A 1 105 ? -8.579 -2.532 -0.346 1.00 93.94 105 HIS A O 1
ATOM 824 N N . ALA A 1 106 ? -6.498 -3.195 -0.818 1.00 93.19 106 ALA A N 1
ATOM 825 C CA . ALA A 1 106 ? -6.296 -3.837 0.479 1.00 93.19 106 ALA A CA 1
ATOM 826 C C . ALA A 1 106 ? -6.352 -2.837 1.653 1.00 93.19 106 ALA A C 1
ATOM 828 O O . ALA A 1 106 ? -6.882 -3.175 2.717 1.00 93.19 106 ALA A O 1
ATOM 829 N N . ARG A 1 107 ? -5.861 -1.599 1.472 1.00 94.62 107 ARG A N 1
ATOM 830 C CA . ARG A 1 107 ? -6.018 -0.519 2.466 1.00 94.62 107 ARG A CA 1
ATOM 831 C C . ARG A 1 107 ? -7.487 -0.161 2.674 1.00 94.62 107 ARG A C 1
ATOM 833 O O . ARG A 1 107 ? -7.923 -0.041 3.819 1.00 94.62 107 ARG A O 1
ATOM 840 N N . GLN A 1 108 ? -8.249 -0.019 1.592 1.00 94.75 108 GLN A N 1
ATOM 841 C CA . GLN A 1 108 ? -9.676 0.314 1.643 1.00 94.75 108 GLN A CA 1
ATOM 842 C C . GLN A 1 108 ? -10.507 -0.798 2.296 1.00 94.75 108 GLN A C 1
ATOM 844 O O . GLN A 1 108 ? -11.380 -0.518 3.124 1.00 94.75 108 GLN A O 1
ATOM 849 N N . ASP A 1 109 ? -10.197 -2.059 1.993 1.00 95.06 109 ASP A N 1
ATOM 850 C CA . ASP A 1 109 ? -10.819 -3.219 2.633 1.00 95.06 109 ASP A CA 1
ATOM 851 C C . ASP A 1 109 ? -10.552 -3.243 4.141 1.00 95.06 109 ASP A C 1
ATOM 853 O O . ASP A 1 109 ? -11.473 -3.469 4.934 1.00 95.06 109 ASP A O 1
ATOM 857 N N . LEU A 1 110 ? -9.302 -2.997 4.555 1.00 95.56 110 LEU A N 1
ATOM 858 C CA . LEU A 1 110 ? -8.947 -2.909 5.971 1.00 95.56 110 LEU A CA 1
ATOM 859 C C . LEU A 1 110 ? -9.676 -1.744 6.649 1.00 95.56 110 LEU A C 1
ATOM 861 O O . LEU A 1 110 ? -10.224 -1.928 7.733 1.00 95.56 110 LEU A O 1
ATOM 865 N N . GLU A 1 111 ? -9.727 -0.570 6.011 1.00 95.75 111 GLU A N 1
ATOM 866 C CA . GLU A 1 111 ? -10.450 0.598 6.523 1.00 95.75 111 GLU A CA 1
ATOM 867 C C . GLU A 1 111 ? -11.928 0.300 6.751 1.00 95.75 111 GLU A C 1
ATOM 869 O O . GLU A 1 111 ? -12.469 0.608 7.816 1.00 95.75 111 GLU A O 1
ATOM 874 N N . THR A 1 112 ? -12.570 -0.324 5.771 1.00 96.81 112 THR A N 1
ATOM 875 C CA . THR A 1 112 ? -13.993 -0.651 5.823 1.00 96.81 112 THR A CA 1
ATOM 876 C C . THR A 1 112 ? -14.278 -1.641 6.951 1.00 96.81 112 THR A C 1
ATOM 878 O O . THR A 1 112 ? -15.120 -1.370 7.810 1.00 96.81 112 THR A O 1
ATOM 881 N N . LYS A 1 113 ? -13.514 -2.739 7.026 1.00 97.12 113 LYS A N 1
ATOM 882 C CA . LYS A 1 113 ? -13.661 -3.759 8.079 1.00 97.12 113 LYS A CA 1
ATOM 883 C C . LYS A 1 113 ? -13.367 -3.203 9.471 1.00 97.12 113 LYS A C 1
ATOM 885 O O . LYS A 1 113 ? -14.087 -3.507 10.420 1.00 97.12 113 LYS A O 1
ATOM 890 N N . ALA A 1 114 ? -12.332 -2.377 9.610 1.00 97.56 114 ALA A N 1
ATOM 891 C CA . ALA A 1 114 ? -11.978 -1.761 10.884 1.00 97.56 114 ALA A CA 1
ATOM 892 C C . ALA A 1 114 ? -13.074 -0.805 11.373 1.00 97.56 114 ALA A C 1
ATOM 894 O O . ALA A 1 114 ? -13.477 -0.883 12.533 1.00 97.56 114 ALA A O 1
ATOM 895 N N . LYS A 1 115 ? -13.609 0.053 10.492 1.00 97.62 115 LYS A N 1
ATOM 896 C CA . LYS A 1 115 ? -14.733 0.941 10.832 1.00 97.62 115 LYS A CA 1
ATOM 897 C C . LYS A 1 115 ? -15.976 0.161 11.237 1.00 97.62 115 LYS A C 1
ATOM 899 O O . LYS A 1 115 ? -16.645 0.552 12.187 1.00 97.62 115 LYS A O 1
ATOM 904 N N . GLU A 1 116 ? -16.271 -0.942 10.555 1.00 98.06 116 GLU A N 1
ATOM 905 C CA . GLU A 1 116 ? -17.397 -1.806 10.910 1.00 98.06 116 GLU A CA 1
ATOM 906 C C . GLU A 1 116 ? -17.222 -2.427 12.306 1.00 98.06 116 GLU A C 1
ATOM 908 O O . GLU A 1 116 ? -18.158 -2.408 13.108 1.00 98.06 116 GLU A O 1
ATOM 913 N N . ARG A 1 117 ? -16.021 -2.928 12.630 1.00 98.00 117 ARG A N 1
ATOM 914 C CA . ARG A 1 117 ? -15.701 -3.469 13.964 1.00 98.00 117 ARG A CA 1
ATOM 915 C C . ARG A 1 117 ? -15.825 -2.404 15.055 1.00 98.00 117 ARG A C 1
ATOM 917 O O . ARG A 1 117 ? -16.463 -2.661 16.076 1.00 98.00 117 ARG A O 1
ATOM 924 N N . ILE A 1 118 ? -15.294 -1.200 14.822 1.00 97.75 118 ILE A N 1
ATOM 925 C CA . ILE A 1 118 ? -15.434 -0.063 15.748 1.00 97.75 118 ILE A CA 1
ATOM 926 C C . ILE A 1 118 ? -16.913 0.285 15.942 1.00 97.75 118 ILE A C 1
ATOM 928 O O . ILE A 1 118 ? -17.374 0.342 17.074 1.00 97.75 118 ILE A O 1
ATOM 932 N N . ALA A 1 119 ? -17.690 0.427 14.865 1.00 97.69 119 ALA A N 1
ATOM 933 C CA . ALA A 1 119 ? -19.108 0.774 14.956 1.00 97.69 119 ALA A CA 1
ATOM 934 C C . ALA A 1 119 ? -19.933 -0.275 15.724 1.00 97.69 119 ALA A C 1
ATOM 936 O O . ALA A 1 119 ? -20.778 0.079 16.546 1.00 97.69 119 ALA A O 1
ATOM 937 N N . LYS A 1 120 ? -19.675 -1.571 15.495 1.00 97.31 120 LYS A N 1
ATOM 938 C CA . LYS A 1 120 ? -20.305 -2.670 16.249 1.00 97.31 120 LYS A CA 1
ATOM 939 C C . LYS A 1 120 ? -19.960 -2.610 17.735 1.00 97.31 120 LYS A C 1
ATOM 941 O O . LYS A 1 120 ? -20.827 -2.809 18.583 1.00 97.31 120 LYS A O 1
ATOM 946 N N . THR A 1 121 ? -18.698 -2.330 18.034 1.00 96.88 121 THR A N 1
ATOM 947 C CA . THR A 1 121 ? -18.186 -2.201 19.398 1.00 96.88 121 THR A CA 1
ATOM 948 C C . THR A 1 121 ? -18.827 -1.003 20.104 1.00 96.88 121 THR A C 1
ATOM 950 O O . THR A 1 121 ? -19.377 -1.170 21.190 1.00 96.88 121 THR A O 1
ATOM 953 N N . ASP A 1 122 ? -18.859 0.165 19.461 1.00 95.31 122 ASP A N 1
ATOM 954 C CA . ASP A 1 122 ? -19.473 1.390 19.987 1.00 95.31 122 ASP A CA 1
ATOM 955 C C . ASP A 1 122 ? -20.976 1.188 20.253 1.00 95.31 122 ASP A C 1
ATOM 957 O O . ASP A 1 122 ? -21.484 1.573 21.309 1.00 95.31 122 ASP A O 1
ATOM 961 N N . ALA A 1 123 ? -21.695 0.520 19.343 1.00 96.94 123 ALA A N 1
ATOM 962 C CA . ALA A 1 123 ? -23.109 0.201 19.533 1.00 96.94 123 ALA A CA 1
ATOM 963 C C . ALA A 1 123 ? -23.340 -0.657 20.790 1.00 96.94 123 ALA A C 1
ATOM 965 O O . ALA A 1 123 ? -24.174 -0.310 21.631 1.00 96.94 123 ALA A O 1
ATOM 966 N N . ARG A 1 124 ? -22.552 -1.729 20.971 1.00 96.69 124 ARG A N 1
ATOM 967 C CA . ARG A 1 124 ? -22.616 -2.573 22.178 1.00 96.69 124 ARG A CA 1
ATOM 968 C C . ARG A 1 124 ? -22.256 -1.779 23.433 1.00 96.69 124 ARG A C 1
ATOM 970 O O . ARG A 1 124 ? -22.964 -1.875 24.434 1.00 96.69 124 ARG A O 1
ATOM 977 N N . ALA A 1 125 ? -21.217 -0.945 23.378 1.00 95.19 125 ALA A N 1
ATOM 978 C CA . ALA A 1 125 ? -20.817 -0.088 24.492 1.00 95.19 125 ALA A CA 1
ATOM 979 C C . ALA A 1 125 ? -21.977 0.815 24.939 1.00 95.19 125 ALA A C 1
ATOM 981 O O . ALA A 1 125 ? -22.304 0.881 26.125 1.00 95.19 125 ALA A O 1
ATOM 982 N N . HIS A 1 126 ? -22.641 1.481 23.991 1.00 94.50 126 HIS A N 1
ATOM 983 C CA . HIS A 1 126 ? -23.768 2.365 24.274 1.00 94.50 126 HIS A CA 1
ATOM 984 C C . HIS A 1 126 ? -24.958 1.634 24.907 1.00 94.50 126 HIS A C 1
ATOM 986 O O . HIS A 1 126 ? -25.564 2.157 25.848 1.00 94.50 126 HIS A O 1
ATOM 992 N N . GLU A 1 127 ? -25.271 0.416 24.463 1.00 95.25 127 GLU A N 1
ATOM 993 C CA . GLU A 1 127 ? -26.302 -0.405 25.104 1.00 95.25 127 GLU A CA 1
ATOM 994 C C . GLU A 1 127 ? -25.954 -0.744 26.559 1.00 95.25 127 GLU A C 1
ATOM 996 O O . GLU A 1 127 ? -26.806 -0.649 27.448 1.00 95.25 127 GLU A O 1
ATOM 1001 N N . LEU A 1 128 ? -24.700 -1.118 26.821 1.00 95.31 128 LEU A N 1
ATOM 1002 C CA . LEU A 1 128 ? -24.216 -1.422 28.169 1.00 95.31 128 LEU A CA 1
ATOM 1003 C C . LEU A 1 128 ? -24.232 -0.175 29.049 1.00 95.31 128 LEU A C 1
ATOM 1005 O O . LEU A 1 128 ? -24.663 -0.228 30.201 1.00 95.31 128 LEU A O 1
ATOM 1009 N N . ARG A 1 129 ? -23.880 0.983 28.485 1.00 94.25 129 ARG A N 1
ATOM 1010 C CA . ARG A 1 129 ? -23.961 2.272 29.173 1.00 94.25 129 ARG A CA 1
ATOM 1011 C C . ARG A 1 129 ? -25.384 2.617 29.595 1.00 94.25 129 ARG A C 1
ATOM 1013 O O . ARG A 1 129 ? -25.587 3.100 30.705 1.00 94.25 129 ARG A O 1
ATOM 1020 N N . ALA A 1 130 ? -26.374 2.344 28.749 1.00 93.12 130 ALA A N 1
ATOM 1021 C CA . ALA A 1 130 ? -27.777 2.540 29.105 1.00 93.12 130 ALA A CA 1
ATOM 1022 C C . ALA A 1 130 ? -28.222 1.586 30.232 1.00 93.12 130 ALA A C 1
ATOM 1024 O O . ALA A 1 130 ? -28.947 1.987 31.147 1.00 93.12 130 ALA A O 1
ATOM 1025 N N . LYS A 1 131 ? -27.756 0.330 30.208 1.00 93.12 131 LYS A N 1
ATOM 1026 C CA . LYS A 1 131 ? -28.043 -0.680 31.244 1.00 93.12 131 LYS A CA 1
ATOM 1027 C C . LYS A 1 131 ? -27.330 -0.386 32.571 1.00 93.12 131 LYS A C 1
ATOM 1029 O O . LYS A 1 131 ? -27.876 -0.701 33.631 1.00 93.12 131 LYS A O 1
ATOM 1034 N N . SER A 1 132 ? -26.184 0.299 32.537 1.00 92.62 132 SER A N 1
ATOM 1035 C CA . SER A 1 132 ? -25.356 0.590 33.714 1.00 92.62 132 SER A CA 1
ATOM 1036 C C . SER A 1 132 ? -26.064 1.440 34.780 1.00 92.62 132 SER A C 1
ATOM 1038 O O . SER A 1 132 ? -25.644 1.464 35.936 1.00 92.62 132 SER A O 1
ATOM 1040 N N . ALA A 1 133 ? -27.149 2.142 34.430 1.00 90.06 133 ALA A N 1
ATOM 1041 C CA . ALA A 1 133 ? -27.939 2.943 35.367 1.00 90.06 133 ALA A CA 1
ATOM 1042 C C . ALA A 1 133 ? -28.568 2.117 36.505 1.00 90.06 133 ALA A C 1
ATOM 1044 O O . ALA A 1 133 ? -28.872 2.671 37.560 1.00 90.06 133 ALA A O 1
ATOM 1045 N N . LYS A 1 134 ? -28.749 0.805 36.301 1.00 92.06 134 LYS A N 1
ATOM 1046 C CA . LYS A 1 134 ? -29.357 -0.120 37.272 1.00 92.06 134 LYS A CA 1
ATOM 1047 C C . LYS A 1 134 ? -28.336 -0.812 38.184 1.00 92.06 134 LYS A C 1
ATOM 1049 O O . LYS A 1 134 ? -28.726 -1.612 39.030 1.00 92.06 134 LYS A O 1
ATOM 1054 N N . LEU A 1 135 ? -27.044 -0.537 38.005 1.00 93.12 135 LEU A N 1
ATOM 1055 C CA . LEU A 1 135 ? -25.977 -1.163 38.780 1.00 93.12 135 LEU A CA 1
ATOM 1056 C C . LEU A 1 135 ? -25.917 -0.650 40.220 1.00 93.12 135 LEU A C 1
ATOM 1058 O O . LEU A 1 135 ? -26.211 0.513 40.504 1.00 93.12 135 LEU A O 1
ATOM 1062 N N . SER A 1 136 ? -25.441 -1.510 41.124 1.00 93.88 136 SER A N 1
ATOM 1063 C CA . SER A 1 136 ? -25.037 -1.092 42.468 1.00 93.88 136 SER A CA 1
ATOM 1064 C C . SER A 1 136 ? -23.861 -0.110 42.403 1.00 93.88 136 SER A C 1
ATOM 1066 O O . SER A 1 136 ? -23.112 -0.089 41.426 1.00 93.88 136 SER A O 1
ATOM 1068 N N . ALA A 1 137 ? -23.659 0.692 43.453 1.00 91.75 137 ALA A N 1
ATOM 1069 C CA . ALA A 1 137 ? -22.594 1.700 43.483 1.00 91.75 137 ALA A CA 1
ATOM 1070 C C . ALA A 1 137 ? -21.200 1.110 43.188 1.00 91.75 137 ALA A C 1
ATOM 1072 O O . ALA A 1 137 ? -20.448 1.680 42.399 1.00 91.75 137 ALA A O 1
ATOM 1073 N N . THR A 1 138 ? -20.887 -0.061 43.756 1.00 91.25 138 THR A N 1
ATOM 1074 C CA . THR A 1 138 ? -19.615 -0.762 43.527 1.00 91.25 138 THR A CA 1
ATOM 1075 C C . THR A 1 138 ? -19.461 -1.210 42.074 1.00 91.25 138 THR A C 1
ATOM 1077 O O . THR A 1 138 ? -18.445 -0.903 41.456 1.00 91.25 138 THR A O 1
ATOM 1080 N N . LYS A 1 139 ? -20.477 -1.870 41.494 1.00 93.50 139 LYS A N 1
ATOM 1081 C CA . LYS A 1 139 ? -20.442 -2.286 40.081 1.00 93.50 139 LYS A CA 1
ATOM 1082 C C . LYS A 1 139 ? -20.377 -1.085 39.136 1.00 93.50 139 LYS A C 1
ATOM 1084 O O . LYS A 1 139 ? -19.674 -1.121 38.137 1.00 93.50 139 LYS A O 1
ATOM 1089 N N . LYS A 1 140 ? -21.064 0.010 39.470 1.00 94.00 140 LYS A N 1
ATOM 1090 C CA . LYS A 1 140 ? -21.034 1.244 38.683 1.00 94.00 140 LYS A CA 1
ATOM 1091 C C . LYS A 1 140 ? -19.634 1.863 38.650 1.00 94.00 140 LYS A C 1
ATOM 1093 O O . LYS A 1 140 ? -19.211 2.308 37.594 1.00 94.00 140 LYS A O 1
ATOM 1098 N N . ALA A 1 141 ? -18.904 1.874 39.767 1.00 92.62 141 ALA A N 1
ATOM 1099 C CA . ALA A 1 141 ? -17.528 2.378 39.797 1.00 92.62 141 ALA A CA 1
ATOM 1100 C C . ALA A 1 141 ? -16.576 1.549 38.910 1.00 92.62 141 ALA A C 1
ATOM 1102 O O . ALA A 1 141 ? -15.733 2.122 38.215 1.00 92.62 141 ALA A O 1
ATOM 1103 N N . GLN A 1 142 ? -16.749 0.223 38.900 1.00 93.31 142 GLN A N 1
ATOM 1104 C CA . GLN A 1 142 ? -16.000 -0.678 38.019 1.00 93.31 142 GLN A CA 1
ATOM 1105 C C . GLN A 1 142 ? -16.354 -0.426 36.544 1.00 93.31 142 GLN A C 1
ATOM 1107 O O . GLN A 1 142 ? -15.464 -0.129 35.750 1.00 93.31 142 GLN A O 1
ATOM 1112 N N . PHE A 1 143 ? -17.650 -0.350 36.225 1.00 95.00 143 PHE A N 1
ATOM 1113 C CA . PHE A 1 143 ? -18.132 -0.022 34.883 1.00 95.00 143 PHE A CA 1
ATOM 1114 C C . PHE A 1 143 ? -17.554 1.302 34.353 1.00 95.00 143 PHE A C 1
ATOM 1116 O O . PHE A 1 143 ? -17.127 1.378 33.208 1.00 95.00 143 PHE A O 1
ATOM 1123 N N . GLU A 1 144 ? -17.510 2.369 35.164 1.00 94.44 144 GLU A N 1
ATOM 1124 C CA . GLU A 1 144 ? -16.916 3.653 34.743 1.00 94.44 144 GLU A CA 1
ATOM 1125 C C . GLU A 1 144 ? -15.405 3.543 34.473 1.00 94.44 144 GLU A C 1
ATOM 1127 O O . GLU A 1 144 ? -14.870 4.275 33.637 1.00 94.44 144 GLU A O 1
ATOM 1132 N N . THR A 1 145 ? -14.706 2.641 35.168 1.00 94.81 145 THR A N 1
ATOM 1133 C CA . THR A 1 145 ? -13.281 2.371 34.927 1.00 94.81 145 THR A CA 1
ATOM 1134 C C . THR A 1 145 ? -13.092 1.688 33.579 1.00 94.81 145 THR A C 1
ATOM 1136 O O . THR A 1 145 ? -12.313 2.168 32.750 1.00 94.81 145 THR A O 1
ATOM 1139 N N . ASP A 1 146 ? -13.864 0.637 33.316 1.00 94.44 146 ASP A N 1
ATOM 1140 C CA . ASP A 1 146 ? -13.790 -0.105 32.058 1.00 94.44 146 ASP A CA 1
ATOM 1141 C C . ASP A 1 146 ? -14.318 0.723 30.874 1.00 94.44 146 ASP A C 1
ATOM 1143 O O . ASP A 1 146 ? -13.782 0.644 29.768 1.00 94.44 146 ASP A O 1
ATOM 1147 N N . TRP A 1 147 ? -15.263 1.637 31.112 1.00 95.50 147 TRP A N 1
ATOM 1148 C CA . TRP A 1 147 ? -15.754 2.590 30.112 1.00 95.50 147 TRP A CA 1
ATOM 1149 C C . TRP A 1 147 ? -14.668 3.573 29.658 1.00 95.50 147 TRP A C 1
ATOM 1151 O O . TRP A 1 147 ? -14.531 3.882 28.469 1.00 95.50 147 TRP A O 1
ATOM 1161 N N . ARG A 1 148 ? -13.859 4.071 30.601 1.00 95.62 148 ARG A N 1
ATOM 1162 C CA . ARG A 1 148 ? -12.707 4.923 30.272 1.00 95.62 148 ARG A CA 1
ATOM 1163 C C . ARG A 1 148 ? -11.673 4.150 29.464 1.00 95.62 148 ARG A C 1
ATOM 1165 O O . ARG A 1 148 ? -11.167 4.693 28.485 1.00 95.62 148 ARG A O 1
ATOM 1172 N N . ALA A 1 149 ? -11.398 2.898 29.832 1.00 95.19 149 ALA A N 1
ATOM 1173 C CA . ALA A 1 149 ? -10.493 2.037 29.075 1.00 95.19 149 ALA A CA 1
ATOM 1174 C C . ALA A 1 149 ? -10.995 1.815 27.639 1.00 95.19 149 ALA A C 1
ATOM 1176 O O . ALA A 1 149 ? -10.235 2.017 26.696 1.00 95.19 149 ALA A O 1
ATOM 1177 N N . HIS A 1 150 ? -12.284 1.512 27.466 1.00 95.75 150 HIS A N 1
ATOM 1178 C CA . HIS A 1 150 ? -12.924 1.404 26.155 1.00 95.75 150 HIS A CA 1
ATOM 1179 C C . HIS A 1 150 ? -12.720 2.668 25.306 1.00 95.75 150 HIS A C 1
ATOM 1181 O O . HIS A 1 150 ? -12.281 2.586 24.162 1.00 95.75 150 HIS A O 1
ATOM 1187 N N . THR A 1 151 ? -12.947 3.852 25.885 1.00 96.69 151 THR A N 1
ATOM 1188 C CA . THR A 1 151 ? -12.763 5.134 25.178 1.00 96.69 151 THR A CA 1
ATOM 1189 C C . THR A 1 151 ? -11.312 5.341 24.717 1.00 96.69 151 THR A C 1
ATOM 1191 O O . THR A 1 151 ? -11.073 5.839 23.616 1.00 96.69 151 THR A O 1
ATOM 1194 N N . VAL A 1 152 ? -10.332 4.956 25.543 1.00 97.25 152 VAL A N 1
ATOM 1195 C CA . VAL A 1 152 ? -8.901 5.037 25.203 1.00 97.25 152 VAL A CA 1
ATOM 1196 C C . VAL A 1 152 ? -8.555 4.084 24.060 1.00 97.25 152 VAL A C 1
ATOM 1198 O O . VAL A 1 152 ? -7.988 4.523 23.062 1.00 97.25 152 VAL A O 1
ATOM 1201 N N . GLU A 1 153 ? -8.938 2.810 24.167 1.00 97.62 153 GLU A N 1
ATOM 1202 C CA . GLU A 1 153 ? -8.650 1.803 23.134 1.00 97.62 153 GLU A CA 1
ATOM 1203 C C . GLU A 1 153 ? -9.360 2.125 21.811 1.00 97.62 153 GLU A C 1
ATOM 1205 O O . GLU A 1 153 ? -8.804 1.919 20.734 1.00 97.62 153 GLU A O 1
ATOM 1210 N N . ARG A 1 154 ? -10.555 2.724 21.867 1.00 97.56 154 ARG A N 1
ATOM 1211 C CA . ARG A 1 154 ? -11.296 3.188 20.688 1.00 97.56 154 ARG A CA 1
ATOM 1212 C C . ARG A 1 154 ? -10.539 4.288 19.945 1.00 97.56 154 ARG A C 1
ATOM 1214 O O . ARG A 1 154 ? -10.418 4.242 18.720 1.00 97.56 154 ARG A O 1
ATOM 1221 N N . ASN A 1 155 ? -9.993 5.261 20.674 1.00 97.06 155 ASN A N 1
ATOM 1222 C CA . ASN A 1 155 ? -9.174 6.326 20.087 1.00 97.06 155 ASN A CA 1
ATOM 1223 C C . ASN A 1 155 ? -7.841 5.800 19.539 1.00 97.06 155 ASN A C 1
ATOM 1225 O O . ASN A 1 155 ? -7.377 6.266 18.494 1.00 97.06 155 ASN A O 1
ATOM 1229 N N . GLU A 1 156 ? -7.238 4.819 20.210 1.00 96.69 156 GLU A N 1
ATOM 1230 C CA . GLU A 1 156 ? -6.028 4.153 19.727 1.00 96.69 156 GLU A CA 1
ATOM 1231 C C . GLU A 1 156 ? -6.307 3.401 18.418 1.00 96.69 156 GLU A C 1
ATOM 1233 O O . GLU A 1 156 ? -5.587 3.597 17.439 1.00 96.69 156 GLU A O 1
ATOM 1238 N N . ALA A 1 157 ? -7.388 2.615 18.348 1.00 97.38 157 ALA A N 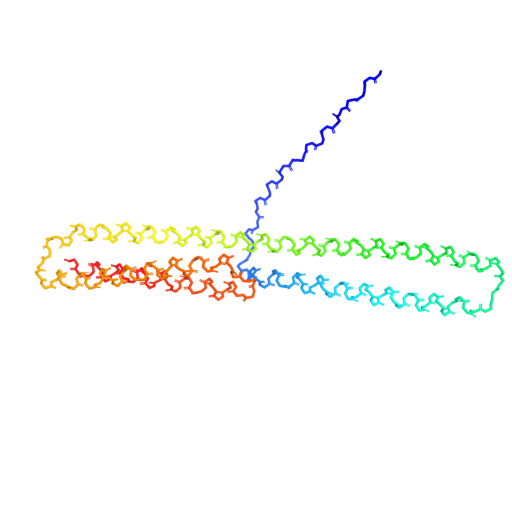1
ATOM 1239 C CA . ALA A 1 157 ? -7.787 1.897 17.138 1.00 97.38 157 ALA A CA 1
ATOM 1240 C C . ALA A 1 157 ? -8.007 2.846 15.949 1.00 97.38 157 ALA A C 1
ATOM 1242 O O . ALA A 1 157 ? -7.489 2.598 14.858 1.00 97.38 157 ALA A O 1
ATOM 1243 N N . GLU A 1 158 ? -8.691 3.977 16.154 1.00 96.38 158 GLU A N 1
ATOM 1244 C CA . GLU A 1 158 ? -8.833 4.998 15.110 1.00 96.38 158 GLU A CA 1
ATOM 1245 C C . GLU A 1 158 ? -7.500 5.621 14.691 1.00 96.38 158 GLU A C 1
ATOM 1247 O O . GLU A 1 158 ? -7.269 5.851 13.502 1.00 96.38 158 GLU A O 1
ATOM 1252 N N . THR A 1 159 ? -6.619 5.905 15.649 1.00 96.50 159 THR A N 1
ATOM 1253 C CA . THR A 1 159 ? -5.304 6.497 15.374 1.00 96.50 159 THR A CA 1
ATOM 1254 C C . THR A 1 159 ? -4.457 5.550 14.530 1.00 96.50 159 THR A C 1
ATOM 1256 O O . THR A 1 159 ? -3.898 5.959 13.509 1.00 96.50 159 THR A O 1
ATOM 1259 N N . ARG A 1 160 ? -4.424 4.261 14.892 1.00 96.06 160 ARG A N 1
ATOM 1260 C CA . ARG A 1 160 ? -3.744 3.220 14.110 1.00 96.06 160 ARG A CA 1
ATOM 1261 C C . ARG A 1 160 ? -4.355 3.073 12.725 1.00 96.06 160 ARG A C 1
ATOM 1263 O O . ARG A 1 160 ? -3.614 2.956 11.753 1.00 96.06 160 ARG A O 1
ATOM 1270 N N . LEU A 1 161 ? -5.681 3.145 12.618 1.00 96.25 161 LEU A N 1
ATOM 1271 C CA . LEU A 1 161 ? -6.362 3.043 11.333 1.00 96.25 161 LEU A CA 1
ATOM 1272 C C . LEU A 1 161 ? -5.993 4.188 10.386 1.00 96.25 161 LEU A C 1
ATOM 1274 O O . LEU A 1 161 ? -5.750 3.959 9.203 1.00 96.25 161 LEU A O 1
ATOM 1278 N N . ARG A 1 162 ? -5.898 5.421 10.899 1.00 93.06 162 ARG A N 1
ATOM 1279 C CA . ARG A 1 162 ? -5.452 6.578 10.104 1.00 93.06 162 ARG A CA 1
ATOM 1280 C C . ARG A 1 162 ? -4.013 6.415 9.613 1.00 93.06 162 ARG A C 1
ATOM 1282 O O . ARG A 1 162 ? -3.716 6.826 8.495 1.00 93.06 162 ARG A O 1
ATOM 1289 N N . ALA A 1 163 ? -3.146 5.790 10.411 1.00 91.69 163 ALA A N 1
ATOM 1290 C CA . ALA A 1 163 ? -1.747 5.569 10.050 1.0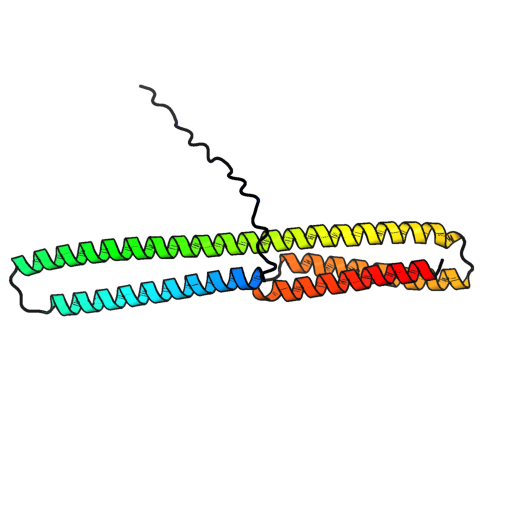0 91.69 163 ALA A CA 1
ATOM 1291 C C . ALA A 1 163 ? -1.567 4.591 8.872 1.00 91.69 163 ALA A C 1
ATOM 1293 O O . ALA A 1 163 ? -0.622 4.750 8.107 1.00 91.69 163 ALA A O 1
ATOM 1294 N N . VAL A 1 164 ? -2.486 3.636 8.664 1.00 92.81 164 VAL A N 1
ATOM 1295 C CA . VAL A 1 164 ? -2.419 2.683 7.533 1.00 92.81 164 VAL A CA 1
ATOM 1296 C C . VAL A 1 164 ? -2.412 3.391 6.180 1.00 92.81 164 VAL A C 1
ATOM 1298 O O . VAL A 1 164 ? -1.702 2.967 5.271 1.00 92.81 164 VAL A O 1
ATOM 1301 N N . LYS A 1 165 ? -3.175 4.482 6.032 1.00 86.94 165 LYS A N 1
ATOM 1302 C CA . LYS A 1 165 ? -3.249 5.227 4.764 1.00 86.94 165 LYS A CA 1
ATOM 1303 C C . LYS A 1 165 ? -1.915 5.840 4.356 1.00 86.94 165 LYS A C 1
ATOM 1305 O O . LYS A 1 165 ? -1.657 5.995 3.171 1.00 86.94 165 LYS A O 1
ATOM 1310 N N . ALA A 1 166 ? -1.094 6.200 5.338 1.00 87.44 166 ALA A N 1
ATOM 1311 C CA . ALA A 1 166 ? 0.218 6.793 5.120 1.00 87.44 166 ALA A CA 1
ATOM 1312 C C . ALA A 1 166 ? 1.349 5.751 5.112 1.00 87.44 166 ALA A C 1
ATOM 1314 O O . ALA A 1 166 ? 2.499 6.116 4.886 1.00 87.44 166 ALA A O 1
ATOM 1315 N N . ALA A 1 167 ? 1.050 4.475 5.381 1.00 91.38 167 ALA A N 1
ATOM 1316 C CA . ALA A 1 167 ? 2.060 3.429 5.419 1.00 91.38 167 ALA A CA 1
ATOM 1317 C C . ALA A 1 167 ? 2.606 3.162 4.012 1.00 91.38 167 ALA A C 1
ATOM 1319 O O . ALA A 1 167 ? 1.840 2.957 3.062 1.00 91.38 167 ALA A O 1
ATOM 1320 N N . SER A 1 168 ? 3.934 3.126 3.904 1.00 91.12 168 SER A N 1
ATOM 1321 C CA . SER A 1 168 ? 4.625 2.635 2.714 1.00 91.12 168 SER A CA 1
ATOM 1322 C C . SER A 1 168 ? 4.231 1.173 2.436 1.00 91.12 168 SER A C 1
ATOM 1324 O O . SER A 1 168 ? 3.702 0.508 3.336 1.00 91.12 168 SER A O 1
ATOM 1326 N N . PRO A 1 169 ? 4.474 0.638 1.225 1.00 89.25 169 PRO A N 1
ATOM 1327 C CA . PRO A 1 169 ? 4.340 -0.797 0.992 1.00 89.25 169 PRO A CA 1
ATOM 1328 C C . PRO A 1 169 ? 5.098 -1.618 2.047 1.00 89.25 169 PRO A C 1
ATOM 1330 O O . PRO A 1 169 ? 4.508 -2.499 2.660 1.00 89.25 169 PRO A O 1
ATOM 1333 N N . ASP A 1 170 ? 6.339 -1.246 2.368 1.00 88.44 170 ASP A N 1
ATOM 1334 C CA . ASP A 1 170 ? 7.178 -1.945 3.354 1.00 88.44 170 ASP A CA 1
ATOM 1335 C C . ASP A 1 170 ? 6.583 -1.971 4.772 1.00 88.44 170 ASP A C 1
ATOM 1337 O O . ASP A 1 170 ? 6.747 -2.950 5.502 1.00 88.44 170 ASP A O 1
ATOM 1341 N N . ASP A 1 171 ? 5.858 -0.921 5.157 1.00 91.81 171 ASP A N 1
ATOM 1342 C CA . ASP A 1 171 ? 5.280 -0.793 6.496 1.00 91.81 171 ASP A CA 1
ATOM 1343 C C . ASP A 1 171 ? 3.825 -1.272 6.581 1.00 91.81 171 ASP A C 1
ATOM 1345 O O . ASP A 1 171 ? 3.262 -1.343 7.679 1.00 91.81 171 ASP A O 1
ATOM 1349 N N . PHE A 1 172 ? 3.185 -1.581 5.448 1.00 93.50 172 PHE A N 1
ATOM 1350 C CA . PHE A 1 172 ? 1.749 -1.851 5.397 1.00 93.50 172 PHE A CA 1
ATOM 1351 C C . PHE A 1 172 ? 1.350 -3.049 6.260 1.00 93.50 172 PHE A C 1
ATOM 1353 O O . PHE A 1 172 ? 0.405 -2.944 7.042 1.00 93.50 172 PHE A O 1
ATOM 1360 N N . ASP A 1 173 ? 2.084 -4.157 6.190 1.00 91.81 173 ASP A N 1
ATOM 1361 C CA . ASP A 1 173 ? 1.779 -5.355 6.978 1.00 91.81 173 ASP A CA 1
ATOM 1362 C C . ASP A 1 173 ? 1.922 -5.113 8.484 1.00 91.81 173 ASP A C 1
ATOM 1364 O O . ASP A 1 173 ? 1.077 -5.533 9.282 1.00 91.81 173 ASP A O 1
ATOM 1368 N N . ALA A 1 174 ? 2.954 -4.370 8.887 1.00 92.94 174 ALA A N 1
ATOM 1369 C CA . ALA A 1 174 ? 3.136 -3.976 10.278 1.00 92.94 174 ALA A CA 1
ATOM 1370 C C . ALA A 1 174 ? 2.006 -3.040 10.741 1.00 92.94 174 ALA A C 1
ATOM 1372 O O . ALA A 1 174 ? 1.469 -3.204 11.843 1.00 92.94 174 ALA A O 1
ATOM 1373 N N . ALA A 1 175 ? 1.611 -2.078 9.902 1.00 94.56 175 ALA A N 1
ATOM 1374 C CA . ALA A 1 175 ? 0.502 -1.170 10.171 1.00 94.56 175 ALA A CA 1
ATOM 1375 C C . ALA A 1 175 ? -0.831 -1.927 10.290 1.00 94.56 175 ALA A C 1
ATOM 1377 O O . ALA A 1 175 ? -1.570 -1.711 11.253 1.00 94.56 175 ALA A O 1
ATOM 1378 N N . LYS A 1 176 ? -1.098 -2.873 9.384 1.00 95.19 176 LYS A N 1
ATOM 1379 C CA . LYS A 1 176 ? -2.261 -3.765 9.421 1.00 95.19 176 LYS A CA 1
ATOM 1380 C C . LYS A 1 176 ? -2.308 -4.568 10.719 1.00 95.19 176 LYS A C 1
ATOM 1382 O O . LYS A 1 176 ? -3.309 -4.511 11.429 1.00 95.19 176 LYS A O 1
ATOM 1387 N N . ALA A 1 177 ? -1.212 -5.226 11.090 1.00 95.19 177 ALA A N 1
ATOM 1388 C CA . ALA A 1 177 ? -1.138 -6.000 12.328 1.00 95.19 177 ALA A CA 1
ATOM 1389 C C . ALA A 1 177 ? -1.302 -5.129 13.590 1.00 95.19 177 ALA A C 1
ATOM 1391 O O . ALA A 1 177 ? -1.779 -5.604 14.622 1.00 95.19 177 ALA A O 1
ATOM 1392 N N . ASN A 1 178 ? -0.880 -3.860 13.551 1.00 96.06 178 ASN A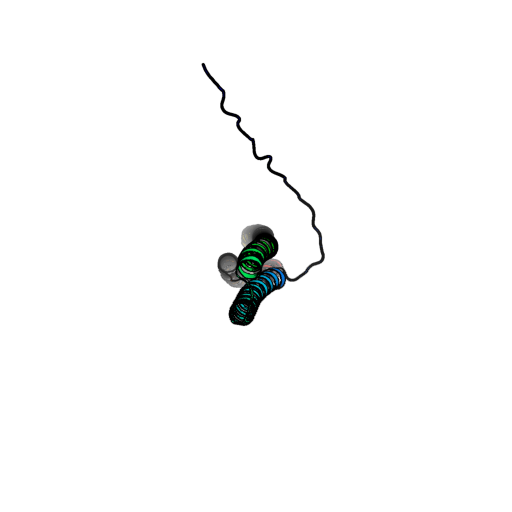 N 1
ATOM 1393 C CA . ASN A 1 178 ? -1.107 -2.911 14.644 1.00 96.06 178 ASN A CA 1
ATOM 1394 C C . ASN A 1 178 ? -2.588 -2.517 14.760 1.00 96.06 178 ASN A C 1
ATOM 1396 O O . ASN A 1 178 ? -3.093 -2.425 15.877 1.00 96.06 178 ASN A O 1
ATOM 1400 N N . VAL A 1 179 ? -3.277 -2.304 13.634 1.00 97.50 179 VAL A N 1
ATOM 1401 C CA . VAL A 1 179 ? -4.725 -2.045 13.611 1.00 97.50 179 VAL A CA 1
ATOM 1402 C C . VAL A 1 179 ? -5.494 -3.243 14.144 1.00 97.50 179 VAL A C 1
ATOM 1404 O O . VAL A 1 179 ? -6.320 -3.073 15.033 1.00 97.50 179 VAL A O 1
ATOM 1407 N N . GLU A 1 180 ? -5.200 -4.448 13.657 1.00 97.12 180 GLU A N 1
ATOM 1408 C CA . GLU A 1 180 ? -5.871 -5.674 14.103 1.00 97.12 180 GLU A CA 1
ATOM 1409 C C . GLU A 1 180 ? -5.723 -5.864 15.618 1.00 97.12 180 GLU A C 1
ATOM 1411 O O . GLU A 1 180 ? -6.725 -6.003 16.314 1.00 97.12 180 GLU A O 1
ATOM 1416 N N . ARG A 1 181 ? -4.508 -5.706 16.159 1.00 97.81 181 ARG A N 1
ATOM 1417 C CA . ARG A 1 181 ? -4.275 -5.764 17.612 1.00 97.81 181 ARG A CA 1
ATOM 1418 C C . ARG A 1 181 ? -5.011 -4.678 18.397 1.00 97.81 181 ARG A C 1
ATOM 1420 O O . ARG A 1 181 ? -5.444 -4.939 19.517 1.00 97.81 181 ARG A O 1
ATOM 1427 N N . ALA A 1 182 ? -5.113 -3.459 17.867 1.00 97.81 182 ALA A N 1
ATOM 1428 C CA . ALA A 1 182 ? -5.852 -2.385 18.531 1.00 97.81 182 ALA A CA 1
ATOM 1429 C C . ALA A 1 182 ? -7.364 -2.666 18.544 1.00 97.81 182 ALA A C 1
ATOM 1431 O O . ALA A 1 182 ? -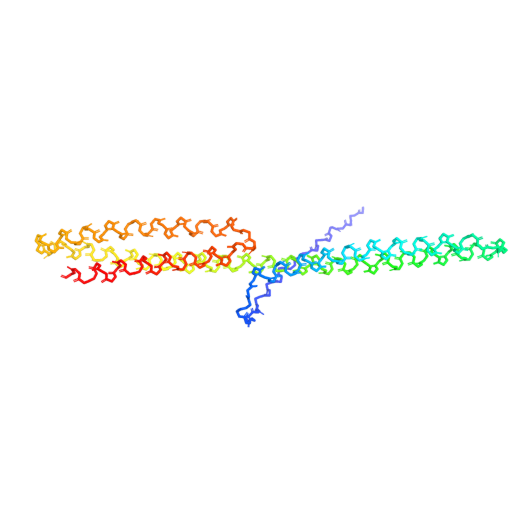8.022 -2.434 19.554 1.00 97.81 182 ALA A O 1
ATOM 1432 N N . LEU A 1 183 ? -7.901 -3.228 17.458 1.00 98.06 183 LEU A N 1
ATOM 1433 C CA . LEU A 1 183 ? -9.299 -3.650 17.381 1.00 98.06 183 LEU A CA 1
ATOM 1434 C C . LEU A 1 183 ? -9.598 -4.810 18.338 1.00 98.06 183 LEU A C 1
ATOM 1436 O O . LEU A 1 183 ? -10.605 -4.764 19.035 1.00 98.06 183 LEU A O 1
ATOM 1440 N N . ASP A 1 184 ? -8.710 -5.801 18.440 1.00 97.94 184 ASP A N 1
ATOM 1441 C CA . ASP A 1 184 ? -8.883 -6.925 19.370 1.00 97.94 184 ASP A CA 1
ATOM 1442 C C . ASP A 1 184 ? -8.888 -6.451 20.834 1.00 97.94 184 ASP A C 1
ATOM 1444 O O . ASP A 1 184 ? -9.689 -6.908 21.652 1.00 97.94 184 ASP A O 1
ATOM 1448 N N . LYS A 1 185 ? -8.023 -5.487 21.180 1.00 97.25 185 LYS A N 1
ATOM 1449 C CA . LYS A 1 185 ? -8.033 -4.850 22.507 1.00 97.25 185 LYS A CA 1
ATOM 1450 C C . LYS A 1 185 ? -9.325 -4.089 22.764 1.00 97.25 185 LYS A C 1
ATOM 1452 O O . LYS A 1 185 ? -9.889 -4.214 23.849 1.00 97.25 185 LYS A O 1
ATOM 1457 N N . LEU A 1 186 ? -9.782 -3.315 21.781 1.00 97.69 186 LEU A N 1
ATOM 1458 C CA . LEU A 1 186 ? -11.038 -2.582 21.856 1.00 97.69 186 LEU A CA 1
ATOM 1459 C C . LEU A 1 186 ? -12.216 -3.539 22.096 1.00 97.69 186 LEU A C 1
ATOM 1461 O O . LEU A 1 186 ? -13.006 -3.314 23.010 1.00 97.69 186 LEU A O 1
ATOM 1465 N N . GLU A 1 187 ? -12.303 -4.642 21.358 1.00 96.62 187 GLU A N 1
ATOM 1466 C CA . GLU A 1 187 ? -13.338 -5.665 21.554 1.00 96.62 187 GLU A CA 1
ATOM 1467 C C . GLU A 1 187 ? -13.256 -6.305 22.945 1.00 96.62 187 GLU A C 1
ATOM 1469 O O . GLU A 1 187 ? -14.272 -6.425 23.629 1.00 96.62 187 GLU A O 1
ATOM 1474 N N . ALA A 1 188 ? -12.051 -6.589 23.443 1.00 96.25 188 ALA A N 1
ATOM 1475 C CA . ALA A 1 188 ? -11.868 -7.104 24.799 1.00 96.25 188 ALA A CA 1
ATOM 1476 C C . ALA A 1 188 ? -12.345 -6.127 25.896 1.00 96.25 188 ALA A C 1
ATOM 1478 O O . ALA A 1 188 ? -12.668 -6.562 27.005 1.00 96.25 188 ALA A O 1
ATOM 1479 N N . THR A 1 189 ? -12.403 -4.813 25.632 1.00 95.75 189 THR A N 1
ATOM 1480 C CA . THR A 1 189 ? -13.011 -3.858 26.581 1.00 95.75 189 THR A CA 1
ATOM 1481 C C . THR A 1 189 ? -14.530 -3.998 26.660 1.00 95.75 189 THR A C 1
ATOM 1483 O O . THR A 1 189 ? -15.088 -3.816 27.741 1.00 95.75 189 THR A O 1
ATOM 1486 N N . ILE A 1 190 ? -15.197 -4.394 25.570 1.00 95.00 190 ILE A N 1
ATOM 1487 C CA . ILE A 1 190 ? -16.638 -4.684 25.582 1.00 95.00 190 ILE A CA 1
ATOM 1488 C C . ILE A 1 190 ? -16.927 -5.910 26.430 1.00 95.00 190 ILE A C 1
ATOM 1490 O O . ILE A 1 190 ? -17.805 -5.851 27.283 1.00 95.00 190 ILE A O 1
ATOM 1494 N N . ASP A 1 191 ? -16.140 -6.974 26.288 1.00 93.62 191 ASP A N 1
ATOM 1495 C CA . ASP A 1 191 ? -16.320 -8.185 27.095 1.00 93.62 191 ASP A CA 1
ATOM 1496 C C . ASP A 1 191 ? -16.181 -7.910 28.603 1.00 93.62 191 ASP A C 1
ATOM 1498 O O . ASP A 1 191 ? -16.800 -8.586 29.427 1.00 93.62 191 ASP A O 1
ATOM 1502 N N . LYS A 1 192 ? -15.364 -6.921 28.992 1.00 92.94 192 LYS A N 1
ATOM 1503 C CA . LYS A 1 192 ? -15.265 -6.463 30.389 1.00 92.94 192 LYS A CA 1
ATOM 1504 C C . LYS A 1 192 ? -16.508 -5.686 30.815 1.00 92.94 192 LYS A C 1
ATOM 1506 O O . LYS A 1 192 ? -17.113 -6.036 31.823 1.00 92.94 192 LYS A O 1
ATOM 1511 N N . LEU A 1 193 ? -16.941 -4.717 30.005 1.00 92.19 193 LEU A N 1
ATOM 1512 C CA . LEU A 1 193 ? -18.172 -3.960 30.252 1.00 92.19 193 LEU A CA 1
ATOM 1513 C C . LEU A 1 193 ? -19.405 -4.871 30.368 1.00 92.19 193 LEU A C 1
ATOM 1515 O O . LEU A 1 193 ? -20.300 -4.587 31.161 1.00 92.19 193 LEU A O 1
ATOM 1519 N N . GLU A 1 194 ? -19.454 -5.971 29.612 1.00 92.06 194 GLU A N 1
ATOM 1520 C CA . GLU A 1 194 ? -20.517 -6.977 29.700 1.00 92.06 194 GLU A CA 1
ATOM 1521 C C . GLU A 1 194 ? -20.474 -7.774 31.008 1.00 92.06 194 GLU A C 1
ATOM 1523 O O . GLU A 1 194 ? -21.526 -8.035 31.588 1.00 92.06 194 GLU A O 1
ATOM 1528 N N . LYS A 1 195 ? -19.281 -8.127 31.506 1.00 90.38 195 LYS A N 1
ATOM 1529 C CA . LYS A 1 195 ? -19.113 -8.821 32.798 1.00 90.38 195 LYS A CA 1
ATOM 1530 C C . LYS A 1 195 ? -19.547 -7.971 33.992 1.00 90.38 195 LYS A C 1
ATOM 1532 O O . LYS A 1 195 ? -19.944 -8.526 35.016 1.00 90.38 195 LYS A O 1
ATOM 1537 N N . ASP A 1 196 ? -19.477 -6.652 33.856 1.00 82.75 196 ASP A N 1
ATOM 1538 C CA . ASP A 1 196 ? -19.855 -5.706 34.904 1.00 82.75 196 ASP A CA 1
ATOM 1539 C C . ASP A 1 196 ? -21.364 -5.450 35.004 1.00 82.75 196 ASP A C 1
ATOM 1541 O O . ASP A 1 196 ? -21.817 -4.852 35.989 1.00 82.75 196 ASP A O 1
ATOM 1545 N N . MET A 1 197 ? -22.152 -5.901 34.020 1.00 83.56 197 MET A N 1
ATOM 1546 C CA . MET A 1 197 ? -23.621 -5.869 34.081 1.00 83.56 197 MET A CA 1
ATOM 1547 C C . MET A 1 197 ? -24.146 -6.776 35.201 1.00 83.56 197 MET A C 1
ATOM 1549 O O . MET A 1 197 ? -24.978 -6.305 36.013 1.00 83.56 197 MET A O 1
#

pLDDT: mean 87.78, std 17.05, range [33.97, 98.06]